Protein AF-A0A8I6XK01-F1 (afdb_monomer)

InterPro domains:
  IPR053284 RGS1-HXK1-interacting protein [PF27724] (50-184)
  IPR053284 RGS1-HXK1-interacting protein [PTHR34554] (50-184)

pLDDT: mean 82.01, std 20.85, range [31.44, 98.19]

Nearest PDB structures (foldseek):
  6kgq-assembly1_A  TM=8.979E-01  e=3.256E+00  Homo sapiens

Solvent-accessible surface area (backbone atoms only — not comparable to full-atom values): 10599 Å² total; per-residue (Å²): 139,78,82,90,79,90,86,84,85,89,81,89,85,86,83,82,88,88,83,84,91,81,68,79,60,64,61,65,70,52,48,72,59,50,54,54,50,50,48,52,51,50,50,55,50,49,60,62,42,50,57,58,51,50,51,44,36,71,73,46,69,73,63,64,71,48,74,67,54,53,49,51,53,51,51,51,53,49,51,51,50,51,55,49,51,52,50,52,51,52,53,50,50,54,52,49,55,50,48,56,52,52,49,54,52,50,53,50,50,52,52,52,52,31,52,52,32,45,52,50,52,52,48,43,55,51,44,53,51,52,35,53,52,34,51,56,48,44,60,56,40,69,74,48,94,46,74,69,37,53,56,50,42,54,53,43,51,50,51,33,51,49,41,52,52,52,41,52,56,51,51,53,53,46,48,54,47,40,73,75,73,37,82,99

Secondary structure (DSSP, 8-state):
-----------------------THHHHTTHHHHHHHHHHHHHHHHHHHHHHHHHHHHHTGGG---HHHHHHHHHHHHHHHHHHHHHHHHHHHHHHHHHHHHHHHHHHHHHHHHHHHHHHHHHHHHHHHHHHHHHHHHHHHHH---HHHHHHHHHHHHHHHHHHHHHHHHHHHHHHHHHTT---

Foldseek 3Di:
DDDDDDDDDDDDDDDDDDDDDDDPVVVVVVPPVVVVVVVVVVVVVVVVVVVVVVVCCVPPVVPPDDPVNVVVVVVVVVVVVVVVVVVVVVVVVVVVVVVVVVVVVVVVVLVVLQVVLVVLVVVLVVLVVVLVVLVVLLVVLVVDPDPVSVVVNVVSVVVSVVSVVVSVVSVVSSVVSVVVVRDD

Sequence (184 aa):
MASSDTGRTPAQGAEAASASSWPLRKLQSFTPGLWSQYKAYEDVFVERAKGPRRFLYRNTLGRFKTEKDLLNDVEQSMIEYKTSIESLRKDSKYTLDKVVIGESDLQRGRTDLRSTGKQIQSVISSIYKAESTAAGLMDRLRIIPTRQSLELRAEVASMASDLKNQRHVLEERVNRISEYGVRV

Mean predicted aligned error: 16.24 Å

Structure (mmCIF, N/CA/C/O backbone):
data_AF-A0A8I6XK01-F1
#
_entry.id   AF-A0A8I6XK01-F1
#
loop_
_atom_site.group_PDB
_atom_site.id
_atom_site.type_symbol
_atom_site.label_atom_id
_atom_site.label_alt_id
_atom_site.label_comp_id
_atom_site.label_asym_id
_atom_site.label_entity_id
_atom_site.label_seq_id
_atom_site.pdbx_PDB_ins_code
_atom_site.Cartn_x
_atom_site.Cartn_y
_atom_site.Cartn_z
_atom_site.occupancy
_atom_site.B_iso_or_equiv
_atom_site.auth_seq_id
_atom_site.auth_comp_id
_atom_site.auth_asym_id
_atom_site.auth_atom_id
_atom_site.pdbx_PDB_model_num
ATOM 1 N N . MET A 1 1 ? 97.646 8.288 -96.607 1.00 37.94 1 MET A N 1
ATOM 2 C CA . MET A 1 1 ? 97.758 7.700 -97.962 1.00 37.94 1 MET A CA 1
ATOM 3 C C . MET A 1 1 ? 96.366 7.245 -98.360 1.00 37.94 1 MET A C 1
ATOM 5 O O . MET A 1 1 ? 95.740 6.623 -97.521 1.00 37.94 1 MET A O 1
ATOM 9 N N . ALA A 1 2 ? 95.782 7.493 -99.522 1.00 38.97 2 ALA A N 1
ATOM 10 C CA . ALA A 1 2 ? 96.030 8.344 -100.685 1.00 38.97 2 ALA A CA 1
ATOM 11 C C . ALA A 1 2 ? 94.641 8.431 -101.377 1.00 38.97 2 ALA A C 1
ATOM 13 O O . ALA A 1 2 ? 93.908 7.448 -101.344 1.00 38.97 2 ALA A O 1
ATOM 14 N N . SER A 1 3 ? 94.179 9.634 -101.735 1.00 34.69 3 SER A N 1
ATOM 15 C CA . SER A 1 3 ? 93.905 10.079 -103.122 1.00 34.69 3 SER A CA 1
ATOM 16 C C . SER A 1 3 ? 92.773 9.319 -103.849 1.00 34.69 3 SER A C 1
ATOM 18 O O . SER A 1 3 ? 92.853 8.110 -104.005 1.00 34.69 3 SER A O 1
ATOM 20 N N . SER A 1 4 ? 91.639 9.977 -104.151 1.00 39.47 4 SER A N 1
ATOM 21 C CA . SER A 1 4 ? 91.343 10.719 -105.411 1.00 39.47 4 SER A CA 1
ATOM 22 C C . SER A 1 4 ? 91.025 9.772 -106.585 1.00 39.47 4 SER A C 1
ATOM 24 O O . SER A 1 4 ? 91.696 8.765 -106.727 1.00 39.47 4 SER A O 1
ATOM 26 N N . ASP A 1 5 ? 90.134 10.000 -107.547 1.00 33.41 5 ASP A N 1
ATOM 27 C CA . ASP A 1 5 ? 89.057 10.949 -107.845 1.00 33.41 5 ASP A CA 1
ATOM 28 C C . ASP A 1 5 ? 88.482 10.498 -109.224 1.00 33.41 5 ASP A C 1
ATOM 30 O O . ASP A 1 5 ? 89.164 9.810 -109.985 1.00 33.41 5 ASP A O 1
ATOM 34 N N . THR A 1 6 ? 87.288 10.975 -109.581 1.00 38.66 6 THR A N 1
ATOM 35 C CA . THR A 1 6 ? 86.733 11.151 -110.948 1.00 38.66 6 THR A CA 1
ATOM 36 C C . THR A 1 6 ? 86.282 9.977 -111.846 1.00 38.66 6 THR A C 1
ATOM 38 O O . THR A 1 6 ? 86.987 9.008 -112.106 1.00 38.66 6 THR A O 1
ATOM 41 N N . GLY A 1 7 ? 85.108 10.185 -112.465 1.00 33.41 7 GLY A N 1
ATOM 42 C CA . GLY A 1 7 ? 84.611 9.459 -113.644 1.00 33.41 7 GLY A CA 1
ATOM 43 C C . GLY A 1 7 ? 83.087 9.593 -113.835 1.00 33.41 7 GLY A C 1
ATOM 44 O O . GLY A 1 7 ? 82.356 8.678 -113.495 1.00 33.41 7 GLY A O 1
ATOM 45 N N . ARG A 1 8 ? 82.558 10.778 -114.181 1.00 33.84 8 ARG A N 1
ATOM 46 C CA . ARG A 1 8 ? 82.156 11.191 -115.552 1.00 33.84 8 ARG A CA 1
ATOM 47 C C . ARG A 1 8 ? 80.677 10.895 -115.902 1.00 33.84 8 ARG A C 1
ATOM 49 O O . ARG A 1 8 ? 80.306 9.773 -116.213 1.00 33.84 8 ARG A O 1
ATOM 56 N N . THR A 1 9 ? 79.869 11.958 -115.900 1.00 40.09 9 THR A N 1
ATOM 57 C CA . THR A 1 9 ? 78.583 12.137 -116.618 1.00 40.09 9 THR A CA 1
ATOM 58 C C . THR A 1 9 ? 78.827 12.339 -118.130 1.00 40.09 9 THR A C 1
ATOM 60 O O . THR A 1 9 ? 79.966 12.634 -118.510 1.00 40.09 9 THR A O 1
ATOM 63 N N . PRO A 1 10 ? 77.831 12.134 -119.024 1.00 46.34 10 PRO A N 1
ATOM 64 C CA . PRO A 1 10 ? 76.835 13.169 -119.404 1.00 46.34 10 PRO A CA 1
ATOM 65 C C . PRO A 1 10 ? 75.450 12.519 -119.720 1.00 46.34 10 PRO A C 1
ATOM 67 O O . PRO A 1 10 ? 75.305 11.318 -119.552 1.00 46.34 10 PRO A O 1
ATOM 70 N N . ALA A 1 11 ? 74.348 13.136 -120.148 1.00 34.50 11 ALA A N 1
ATOM 71 C CA . ALA A 1 11 ? 73.936 14.482 -120.541 1.00 34.50 11 ALA A CA 1
ATOM 72 C C . ALA A 1 11 ? 72.388 14.506 -120.382 1.00 34.50 11 ALA A C 1
ATOM 74 O O . ALA A 1 11 ? 71.730 13.504 -120.640 1.00 34.50 11 ALA A O 1
ATOM 75 N N . GLN A 1 12 ? 71.806 15.543 -119.778 1.00 35.34 12 GLN A N 1
ATOM 76 C CA . GLN A 1 12 ? 71.049 16.610 -120.460 1.00 35.34 12 GLN A CA 1
ATOM 77 C C . GLN A 1 12 ? 69.765 16.185 -121.199 1.00 35.34 12 GLN A C 1
ATOM 79 O O . GLN A 1 12 ? 69.790 15.781 -122.355 1.00 35.34 12 GLN A O 1
ATOM 84 N N . GLY A 1 13 ? 68.631 16.462 -120.553 1.00 34.44 13 GLY A N 1
ATOM 85 C CA . GLY A 1 13 ? 67.443 17.022 -121.195 1.00 34.44 13 GLY A CA 1
ATOM 86 C C . GLY A 1 13 ? 67.136 18.345 -120.494 1.00 34.44 13 GLY A C 1
ATOM 87 O O . GLY A 1 13 ? 66.830 18.355 -119.303 1.00 34.44 13 GLY A O 1
ATOM 88 N N . ALA A 1 14 ? 67.350 19.452 -121.197 1.00 32.97 14 ALA A N 1
ATOM 89 C CA . ALA A 1 14 ? 67.023 20.803 -120.759 1.00 32.97 14 ALA A CA 1
ATOM 90 C C . ALA A 1 14 ? 65.504 21.039 -120.827 1.00 32.97 14 ALA A C 1
ATOM 92 O O . ALA A 1 14 ? 64.834 20.381 -121.615 1.00 32.97 14 ALA A O 1
ATOM 93 N N . GLU A 1 15 ? 64.976 21.993 -120.051 1.00 33.16 15 GLU A N 1
ATOM 94 C CA . GLU A 1 15 ? 64.464 23.270 -120.589 1.00 33.16 15 GLU A CA 1
ATOM 95 C C . GLU A 1 15 ? 63.617 24.054 -119.556 1.00 33.16 15 GLU A C 1
ATOM 97 O O . GLU A 1 15 ? 62.788 23.491 -118.849 1.00 33.16 15 GLU A O 1
ATOM 102 N N . ALA A 1 16 ? 63.874 25.371 -119.516 1.00 31.44 16 ALA A N 1
ATOM 103 C CA . ALA A 1 16 ? 63.099 26.487 -118.945 1.00 31.44 16 ALA A CA 1
ATOM 104 C C . ALA A 1 16 ? 62.766 26.458 -117.433 1.00 31.44 16 ALA A C 1
ATOM 106 O O . ALA A 1 16 ? 61.862 25.781 -116.966 1.00 31.44 16 ALA A O 1
ATOM 107 N N . ALA A 1 17 ? 63.507 27.151 -116.565 1.00 32.09 17 ALA A N 1
ATOM 108 C CA . ALA A 1 17 ? 63.504 28.608 -116.365 1.00 32.09 17 ALA A CA 1
ATOM 109 C C . ALA A 1 17 ? 62.126 29.222 -116.027 1.00 32.09 17 ALA A C 1
ATOM 111 O O . ALA A 1 17 ? 61.262 29.350 -116.887 1.00 32.09 17 ALA A O 1
ATOM 112 N N . SER A 1 18 ? 62.047 29.764 -114.803 1.00 32.16 18 SER A N 1
ATOM 113 C CA . SER A 1 18 ? 61.547 31.114 -114.474 1.00 32.16 18 SER A CA 1
ATOM 114 C C . SER A 1 18 ? 60.421 31.198 -113.428 1.00 32.16 18 SER A C 1
ATOM 116 O O . SER A 1 18 ? 59.444 30.462 -113.455 1.00 32.16 18 SER A O 1
ATOM 118 N N . ALA A 1 19 ? 60.574 32.214 -112.571 1.00 33.88 19 ALA A N 1
ATOM 119 C CA . ALA A 1 19 ? 59.535 32.943 -111.839 1.00 33.88 19 ALA A CA 1
ATOM 120 C C . ALA A 1 19 ? 58.991 32.378 -110.503 1.00 33.88 19 ALA A C 1
ATOM 122 O O . ALA A 1 19 ? 57.939 31.759 -110.405 1.00 33.88 19 ALA A O 1
ATOM 123 N N . SER A 1 20 ? 59.724 32.706 -109.437 1.00 41.72 20 SER A N 1
ATOM 124 C CA . SER A 1 20 ? 59.244 33.484 -108.279 1.00 41.72 20 SER A CA 1
ATOM 125 C C . SER A 1 20 ? 57.789 33.335 -107.758 1.00 41.72 20 SER A C 1
ATOM 127 O O . SER A 1 20 ? 56.810 33.749 -108.367 1.00 41.72 20 SER A O 1
ATOM 129 N N . SER A 1 21 ? 57.732 33.043 -106.448 1.00 50.84 21 SER A N 1
ATOM 130 C CA . SER A 1 21 ? 57.023 33.862 -105.441 1.00 50.84 21 SER A CA 1
ATOM 131 C C . SER A 1 21 ? 55.487 33.794 -105.338 1.00 50.84 21 SER A C 1
ATOM 133 O O . SER A 1 21 ? 54.851 34.832 -105.461 1.00 50.84 21 SER A O 1
ATOM 135 N N . TRP A 1 22 ? 54.881 32.669 -104.925 1.00 44.41 22 TRP A N 1
ATOM 136 C CA . TRP A 1 22 ? 53.480 32.633 -104.426 1.00 44.41 22 TRP A CA 1
ATOM 137 C C . TRP A 1 22 ? 53.278 31.502 -103.377 1.00 44.41 22 TRP A C 1
ATOM 139 O O . TRP A 1 22 ? 54.020 30.528 -103.394 1.00 44.41 22 TRP A O 1
ATOM 149 N N . PRO A 1 23 ? 52.387 31.629 -102.366 1.00 52.25 23 PRO A N 1
ATOM 150 C CA . PRO A 1 23 ? 52.750 32.256 -101.098 1.00 52.25 23 PRO A CA 1
ATOM 151 C C . PRO A 1 23 ? 52.451 31.363 -99.875 1.00 52.25 23 PRO A C 1
ATOM 153 O O . PRO A 1 23 ? 51.325 31.324 -99.377 1.00 52.25 23 PRO A O 1
ATOM 156 N N . LEU A 1 24 ? 53.485 30.772 -99.270 1.00 50.72 24 LEU A N 1
ATOM 157 C CA . LEU A 1 24 ? 53.388 30.168 -97.927 1.00 50.72 24 LEU A CA 1
ATOM 158 C C . LEU A 1 24 ? 53.086 31.201 -96.813 1.00 50.72 24 LEU A C 1
ATOM 160 O O . LEU A 1 24 ? 52.737 30.825 -95.697 1.00 50.72 24 LEU A O 1
ATOM 164 N N . ARG A 1 25 ? 53.106 32.510 -97.122 1.00 54.56 25 ARG A N 1
ATOM 165 C CA . ARG A 1 25 ? 52.646 33.575 -96.209 1.00 54.56 25 ARG A CA 1
ATOM 166 C C . ARG A 1 25 ? 51.132 33.572 -95.955 1.00 54.56 25 ARG A C 1
ATOM 168 O O . ARG A 1 25 ? 50.718 34.060 -94.910 1.00 54.56 25 ARG A O 1
ATOM 175 N N . LYS A 1 26 ? 50.299 33.020 -96.854 1.00 53.56 26 LYS A N 1
ATOM 176 C CA . LYS A 1 26 ? 48.829 33.017 -96.669 1.00 53.56 26 LYS A CA 1
ATOM 177 C C . LYS A 1 26 ? 48.355 32.073 -95.556 1.00 53.56 26 LYS A C 1
ATOM 179 O O . LYS A 1 26 ? 47.316 32.323 -94.956 1.00 53.56 26 LYS A O 1
ATOM 184 N N . LEU A 1 27 ? 49.131 31.036 -95.238 1.00 51.25 27 LEU A N 1
ATOM 185 C CA . LEU A 1 27 ? 48.882 30.174 -94.076 1.00 51.25 27 LEU A CA 1
ATOM 186 C C . LEU A 1 27 ? 49.362 30.825 -92.772 1.00 51.25 27 LEU A C 1
ATOM 188 O O . LEU A 1 27 ? 48.731 30.656 -91.737 1.00 51.25 27 LEU A O 1
ATOM 192 N N . GLN A 1 28 ? 50.419 31.639 -92.828 1.00 55.16 28 GLN A N 1
ATOM 193 C CA . GLN A 1 28 ? 50.953 32.354 -91.666 1.00 55.16 28 GLN A CA 1
ATOM 194 C C . GLN A 1 28 ? 50.058 33.528 -91.221 1.00 55.16 28 GLN A C 1
ATOM 196 O O . GLN A 1 28 ? 50.027 33.863 -90.043 1.00 55.16 28 GLN A O 1
ATOM 201 N N . SER A 1 29 ? 49.281 34.121 -92.136 1.00 55.62 29 SER A N 1
ATOM 202 C CA . SER A 1 29 ? 48.241 35.114 -91.811 1.00 55.62 29 SER A CA 1
ATOM 203 C C . SER A 1 29 ? 46.946 34.501 -91.272 1.00 55.62 29 SER A C 1
ATOM 205 O O . SER A 1 29 ? 46.100 35.225 -90.755 1.00 55.62 29 SER A O 1
ATOM 207 N N . PHE A 1 30 ? 46.770 33.183 -91.402 1.00 54.34 30 PHE A N 1
ATOM 208 C CA . PHE A 1 30 ? 45.560 32.489 -90.960 1.00 54.34 30 PHE A CA 1
ATOM 209 C C . PHE A 1 30 ? 45.650 32.012 -89.504 1.00 54.34 30 PHE A C 1
ATOM 211 O O . PHE A 1 30 ? 44.637 31.682 -88.905 1.00 54.34 30 PHE A O 1
ATOM 218 N N . THR A 1 31 ? 46.840 31.988 -88.903 1.00 57.56 31 THR A N 1
ATOM 219 C CA . THR A 1 31 ? 47.067 31.395 -87.578 1.00 57.56 31 THR A CA 1
ATOM 220 C C . THR A 1 31 ? 46.851 32.320 -86.367 1.00 57.56 31 THR A C 1
ATOM 222 O O . THR A 1 31 ? 46.393 31.789 -85.353 1.00 57.56 31 THR A O 1
ATOM 225 N N . PRO A 1 32 ? 47.068 33.660 -86.395 1.00 58.25 32 PRO A N 1
ATOM 226 C CA . PRO A 1 32 ? 46.922 34.480 -85.181 1.00 58.25 32 PRO A CA 1
ATOM 227 C C . PRO A 1 32 ? 45.466 34.608 -84.706 1.00 58.25 32 PRO A C 1
ATOM 229 O O . PRO A 1 32 ? 45.193 34.603 -83.508 1.00 58.25 32 PRO A O 1
ATOM 232 N N . GLY A 1 33 ? 44.517 34.694 -85.645 1.00 59.66 33 GLY A N 1
ATOM 233 C CA . GLY A 1 33 ? 43.087 34.823 -85.347 1.00 59.66 33 GLY A CA 1
ATOM 234 C C . GLY A 1 33 ? 42.397 33.492 -85.048 1.00 59.66 33 GLY A C 1
ATOM 235 O O . GLY A 1 33 ? 41.521 33.445 -84.188 1.00 59.66 33 GLY A O 1
ATOM 236 N N . LEU A 1 34 ? 42.818 32.400 -85.699 1.00 62.47 34 LEU A N 1
ATOM 237 C CA . LEU A 1 34 ? 42.194 31.085 -85.521 1.00 62.47 34 LEU A CA 1
ATOM 238 C C . LEU A 1 34 ? 42.440 30.506 -84.134 1.00 62.47 34 LEU A C 1
ATOM 240 O O . LEU A 1 34 ? 41.529 29.929 -83.559 1.00 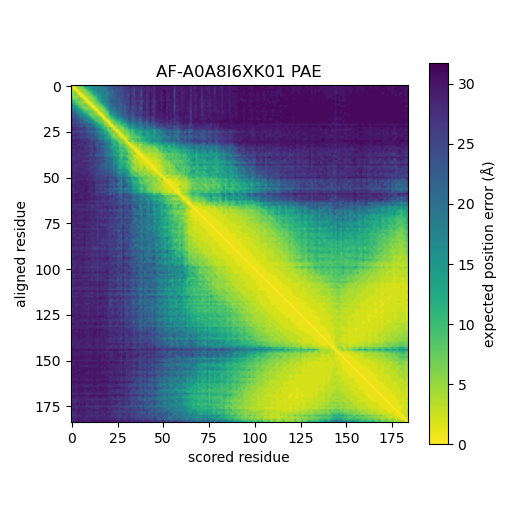62.47 34 LEU A O 1
ATOM 244 N N . TRP A 1 35 ? 43.647 30.668 -83.586 1.00 54.28 35 TRP A N 1
ATOM 245 C CA . TRP A 1 35 ? 43.962 30.181 -82.242 1.00 54.28 35 TRP A CA 1
ATOM 246 C C . TRP A 1 35 ? 43.230 30.971 -81.159 1.00 54.28 35 TRP A C 1
ATOM 248 O O . TRP A 1 35 ? 42.753 30.375 -80.200 1.00 54.28 35 TRP A O 1
ATOM 258 N N . SER A 1 36 ? 43.089 32.288 -81.332 1.00 64.06 36 SER A N 1
ATOM 259 C CA . SER A 1 36 ? 42.313 33.141 -80.425 1.00 64.06 36 SER A CA 1
ATOM 260 C C . SER A 1 36 ? 40.819 32.809 -80.479 1.00 64.06 36 SER A C 1
ATOM 262 O O . SER A 1 36 ? 40.185 32.628 -79.443 1.00 64.06 36 SER A O 1
ATOM 264 N N . GLN A 1 37 ? 40.266 32.620 -81.682 1.00 65.31 37 GLN A N 1
ATOM 265 C CA . GLN A 1 37 ? 38.885 32.167 -81.845 1.00 65.31 37 GLN A CA 1
ATOM 266 C C . GLN A 1 37 ? 38.689 30.760 -81.279 1.00 65.31 37 GLN A C 1
ATOM 268 O O . GLN A 1 37 ? 37.743 30.543 -80.536 1.00 65.31 37 GLN A O 1
ATOM 273 N N . TYR A 1 38 ? 39.594 29.822 -81.553 1.00 67.50 38 TYR A N 1
ATOM 274 C CA . TYR A 1 38 ? 39.535 28.463 -81.018 1.00 67.50 38 TYR A CA 1
ATOM 275 C C . TYR A 1 38 ? 39.626 28.445 -79.487 1.00 67.50 38 TYR A C 1
ATOM 277 O O . TYR A 1 38 ? 38.846 27.752 -78.844 1.00 67.50 38 TYR A O 1
ATOM 285 N N . LYS A 1 39 ? 40.495 29.268 -78.885 1.00 68.50 39 LYS A N 1
ATOM 286 C CA . LYS A 1 39 ? 40.571 29.429 -77.427 1.00 68.50 39 LYS A CA 1
ATOM 287 C C . LYS A 1 39 ? 39.315 30.064 -76.839 1.00 68.50 39 LYS A C 1
ATOM 289 O O . LYS A 1 39 ? 38.819 29.567 -75.838 1.00 68.50 39 LYS A O 1
ATOM 294 N N . ALA A 1 40 ? 38.737 31.066 -77.497 1.00 72.94 40 ALA A N 1
ATOM 295 C CA . ALA A 1 40 ? 37.447 31.626 -77.098 1.00 72.94 40 ALA A CA 1
ATOM 296 C C . ALA A 1 40 ? 36.308 30.590 -77.201 1.00 72.94 40 ALA A C 1
ATOM 298 O O . ALA A 1 40 ? 35.448 30.529 -76.324 1.00 72.94 40 ALA A O 1
ATOM 299 N N . TYR A 1 41 ? 36.318 29.736 -78.230 1.00 70.88 41 TYR A N 1
ATOM 300 C CA . TYR A 1 41 ? 35.383 28.615 -78.356 1.00 70.88 41 TYR A CA 1
ATOM 301 C C . TYR A 1 41 ? 35.595 27.560 -77.258 1.00 70.88 41 TYR A C 1
ATOM 303 O O . TYR A 1 41 ? 34.612 27.103 -76.673 1.00 70.88 41 TYR A O 1
ATOM 311 N N . GLU A 1 42 ? 36.842 27.203 -76.935 1.00 70.94 42 GLU A N 1
ATOM 312 C CA . GLU A 1 42 ? 37.168 26.302 -75.822 1.00 70.94 42 GLU A CA 1
ATOM 313 C C . GLU A 1 42 ? 36.717 26.882 -74.476 1.00 70.94 42 GLU A C 1
ATOM 315 O O . GLU A 1 42 ? 36.073 26.178 -73.701 1.00 70.94 42 GLU A O 1
ATOM 320 N N . ASP A 1 43 ? 36.971 28.163 -74.207 1.00 74.19 43 ASP A N 1
ATOM 321 C CA . ASP A 1 43 ? 36.626 28.803 -72.936 1.00 74.19 43 ASP A CA 1
ATOM 322 C C . ASP A 1 43 ? 35.110 28.918 -72.739 1.00 74.19 43 ASP A C 1
ATOM 324 O O . ASP A 1 43 ? 34.611 28.596 -71.660 1.00 74.19 43 ASP A O 1
ATOM 328 N N . VAL A 1 44 ? 34.353 29.284 -73.782 1.00 73.06 44 VAL A N 1
ATOM 329 C CA . VAL A 1 44 ? 32.877 29.313 -73.745 1.00 73.06 44 VAL A CA 1
ATOM 330 C C . VAL A 1 44 ? 32.303 27.904 -73.573 1.00 73.06 44 VAL A C 1
ATOM 332 O O . VAL A 1 44 ? 31.334 27.706 -72.835 1.00 73.06 44 VAL A O 1
ATOM 335 N N . PHE A 1 45 ? 32.903 26.901 -74.217 1.00 69.19 45 PHE A N 1
ATOM 336 C CA . PHE A 1 45 ? 32.496 25.507 -74.065 1.00 69.19 45 PHE A CA 1
ATOM 337 C C . PHE A 1 45 ? 32.776 24.986 -72.649 1.00 69.19 45 PHE A C 1
ATOM 339 O O . PHE A 1 45 ? 31.908 24.364 -72.034 1.00 69.19 45 PHE A O 1
ATOM 346 N N . VAL A 1 46 ? 33.949 25.293 -72.090 1.00 72.38 46 VAL A N 1
ATOM 347 C CA . VAL A 1 46 ? 34.334 24.924 -70.722 1.00 72.38 46 VAL A CA 1
ATOM 348 C C . VAL A 1 46 ? 33.460 25.651 -69.698 1.00 72.38 46 VAL A C 1
ATOM 350 O O . VAL A 1 46 ? 32.942 25.000 -68.794 1.00 72.38 46 VAL A O 1
ATOM 353 N N . GLU A 1 47 ? 33.221 26.956 -69.849 1.00 73.12 47 GLU A N 1
ATOM 354 C CA . GLU A 1 47 ? 32.265 27.746 -69.054 1.00 73.12 47 GLU A CA 1
ATOM 355 C C . GLU A 1 47 ? 30.871 27.112 -69.044 1.00 73.12 47 GLU A C 1
ATOM 357 O O . GLU A 1 47 ? 30.304 26.862 -67.976 1.00 73.12 47 GLU A O 1
ATOM 362 N N . ARG A 1 48 ? 30.343 26.761 -70.222 1.00 72.75 48 ARG A N 1
ATOM 363 C CA . ARG A 1 48 ? 29.023 26.137 -70.360 1.00 72.75 48 ARG A CA 1
ATOM 364 C C . ARG A 1 48 ? 28.982 24.718 -69.793 1.00 72.75 48 ARG A C 1
ATOM 366 O O . ARG A 1 48 ? 27.942 24.297 -69.293 1.00 72.75 48 ARG A O 1
ATOM 373 N N . ALA A 1 49 ? 30.106 24.003 -69.804 1.00 74.12 49 ALA A N 1
ATOM 374 C CA . ALA A 1 49 ? 30.249 22.674 -69.217 1.00 74.12 49 ALA A CA 1
ATOM 375 C C . ALA A 1 49 ? 30.456 22.691 -67.689 1.00 74.12 49 ALA A C 1
ATOM 377 O O . ALA A 1 49 ? 30.187 21.679 -67.038 1.00 74.12 49 ALA A O 1
ATOM 378 N N . LYS A 1 50 ? 30.868 23.816 -67.075 1.00 78.19 50 LYS A N 1
ATOM 379 C CA . LYS A 1 50 ? 31.041 23.929 -65.608 1.00 78.19 50 LYS A CA 1
ATOM 380 C C . LYS A 1 50 ? 29.739 23.648 -64.849 1.00 78.19 50 LYS A C 1
ATOM 382 O O . LYS A 1 50 ? 29.776 22.964 -63.827 1.00 78.19 50 LYS A O 1
ATOM 387 N N . GLY A 1 51 ? 28.602 24.147 -65.337 1.00 81.44 51 GLY A N 1
ATOM 388 C CA . GLY A 1 51 ? 27.281 23.942 -64.725 1.00 81.44 51 GLY A CA 1
ATOM 389 C C . GLY A 1 51 ? 26.843 22.470 -64.735 1.00 81.44 51 GLY A C 1
ATOM 390 O O . GLY A 1 51 ? 26.704 21.879 -63.660 1.00 81.44 51 GLY A O 1
ATOM 391 N N . PRO A 1 52 ? 26.712 21.837 -65.916 1.00 84.31 52 PRO A N 1
ATOM 392 C CA . PRO A 1 52 ? 26.393 20.417 -66.052 1.00 84.31 52 PRO A CA 1
ATOM 393 C C . PRO A 1 52 ? 27.395 19.500 -65.343 1.00 84.31 52 PRO A C 1
ATOM 395 O O . PRO A 1 52 ? 26.986 18.551 -64.684 1.00 84.31 52 PRO A O 1
ATOM 398 N N . ARG A 1 53 ? 28.702 19.798 -65.382 1.00 80.06 53 ARG A N 1
ATOM 399 C CA . ARG A 1 53 ? 29.723 19.015 -64.664 1.00 80.06 53 ARG A CA 1
ATOM 400 C C . ARG A 1 53 ? 29.542 19.080 -63.148 1.00 80.06 53 ARG A C 1
ATOM 402 O O . ARG A 1 53 ? 29.635 18.051 -62.486 1.00 80.06 53 ARG A O 1
ATOM 409 N N . ARG A 1 54 ? 29.266 20.262 -62.583 1.00 80.81 54 ARG A N 1
ATOM 410 C CA . ARG A 1 54 ? 28.962 20.409 -61.146 1.00 80.81 54 ARG A CA 1
ATOM 411 C C . ARG A 1 54 ? 27.647 19.730 -60.775 1.00 80.81 54 ARG A C 1
ATOM 413 O O . ARG A 1 54 ? 27.576 19.126 -59.710 1.00 80.81 54 ARG A O 1
ATOM 420 N N . PHE A 1 55 ? 26.638 19.810 -61.642 1.00 81.62 55 PHE A N 1
ATOM 421 C CA . PHE A 1 55 ? 25.363 19.115 -61.473 1.00 81.62 55 PHE A CA 1
ATOM 422 C C . PHE A 1 55 ? 25.559 17.594 -61.442 1.00 81.62 55 PHE A C 1
ATOM 424 O O . PHE A 1 55 ? 25.122 16.951 -60.493 1.00 81.62 55 PHE A O 1
ATOM 431 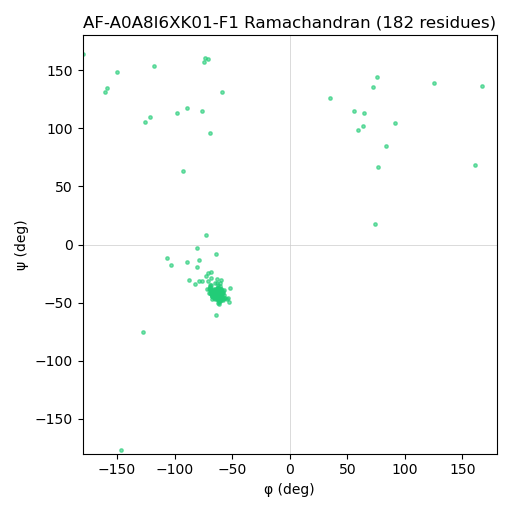N N . LEU A 1 56 ? 26.294 17.032 -62.407 1.00 80.19 56 LEU A N 1
ATOM 432 C CA . LEU A 1 56 ? 26.632 15.609 -62.443 1.00 80.19 56 LEU A CA 1
ATOM 433 C C . LEU A 1 56 ? 27.473 15.209 -61.230 1.00 80.19 56 LEU A C 1
ATOM 435 O O . LEU A 1 56 ? 27.127 14.260 -60.548 1.00 80.19 56 LEU A O 1
ATOM 439 N N . TYR A 1 57 ? 28.513 15.957 -60.862 1.00 78.62 57 TYR A N 1
ATOM 440 C CA . TYR A 1 57 ? 29.307 15.612 -59.680 1.00 78.62 57 TYR A CA 1
ATOM 441 C C . TYR A 1 57 ? 28.486 15.654 -58.377 1.00 78.62 57 TYR A C 1
ATOM 443 O O . TYR A 1 57 ? 28.643 14.783 -57.530 1.00 78.62 57 TYR A O 1
ATOM 451 N N . ARG A 1 58 ? 27.560 16.610 -58.219 1.00 76.81 58 ARG A N 1
ATOM 452 C CA . ARG A 1 58 ? 26.660 16.679 -57.050 1.00 76.81 58 ARG A CA 1
ATOM 453 C C . ARG A 1 58 ? 25.585 15.586 -57.030 1.00 76.81 58 ARG A C 1
ATOM 455 O O . ARG A 1 58 ? 25.167 15.187 -55.941 1.00 76.81 58 ARG A O 1
ATOM 462 N N . ASN A 1 59 ? 25.129 15.131 -58.199 1.00 76.00 59 ASN A N 1
ATOM 463 C CA . ASN A 1 59 ? 24.007 14.194 -58.320 1.00 76.00 59 ASN A CA 1
ATOM 464 C C . ASN A 1 59 ? 24.410 12.748 -58.627 1.00 76.00 59 ASN A C 1
ATOM 466 O O . ASN A 1 59 ? 23.599 11.856 -58.402 1.00 76.00 59 ASN A O 1
ATOM 470 N N . THR A 1 60 ? 25.627 12.499 -59.107 1.00 70.12 60 THR A N 1
ATOM 471 C CA . THR A 1 60 ? 26.120 11.162 -59.459 1.00 70.12 60 THR A CA 1
ATOM 472 C C . THR A 1 60 ? 27.450 10.879 -58.764 1.00 70.12 60 THR A C 1
ATOM 474 O O . THR A 1 60 ? 27.475 10.173 -57.760 1.00 70.12 60 THR A O 1
ATOM 477 N N . LEU A 1 61 ? 28.551 11.477 -59.230 1.00 64.69 61 LEU A N 1
ATOM 478 C CA . LEU A 1 61 ? 29.904 11.035 -58.866 1.00 64.69 61 LEU A CA 1
ATOM 479 C C . LEU A 1 61 ? 30.293 11.278 -57.402 1.00 64.69 61 LEU A C 1
ATOM 481 O O . LEU A 1 61 ? 30.970 10.446 -56.814 1.00 64.69 61 LEU A O 1
ATOM 485 N N . GLY A 1 62 ? 29.830 12.367 -56.789 1.00 65.94 62 GLY A N 1
ATOM 486 C CA . GLY A 1 62 ? 30.074 12.672 -55.377 1.00 65.94 62 GLY A CA 1
ATOM 487 C C . GLY A 1 62 ? 29.157 11.931 -54.398 1.00 65.94 62 GLY A C 1
ATOM 488 O O . GLY A 1 62 ? 29.304 12.112 -53.194 1.00 65.94 62 GLY A O 1
ATOM 489 N N . ARG A 1 63 ? 28.196 11.135 -54.894 1.00 67.44 63 ARG A N 1
ATOM 490 C CA . ARG A 1 63 ? 27.267 10.332 -54.076 1.00 67.44 63 ARG A CA 1
ATOM 491 C C . ARG A 1 63 ? 27.570 8.838 -54.104 1.00 67.44 63 ARG A C 1
ATOM 493 O O . ARG A 1 63 ? 26.985 8.103 -53.310 1.00 67.44 63 ARG A O 1
ATOM 500 N N . PHE A 1 64 ? 28.439 8.376 -55.004 1.00 70.69 64 PHE A N 1
ATOM 501 C CA . PHE A 1 64 ? 28.858 6.979 -55.015 1.00 70.69 64 PHE A CA 1
ATOM 502 C C . PHE A 1 64 ? 29.730 6.720 -53.786 1.00 70.69 64 PHE A C 1
ATOM 504 O O . PHE A 1 64 ? 30.925 7.004 -53.790 1.00 70.69 64 PHE A O 1
ATOM 511 N N . LYS A 1 65 ? 29.107 6.203 -52.721 1.00 77.62 65 LYS A N 1
ATOM 512 C CA . LYS A 1 65 ? 29.827 5.580 -51.610 1.00 77.62 65 LYS A CA 1
ATOM 513 C C . LYS A 1 65 ? 30.645 4.430 -52.185 1.00 77.62 65 LYS A C 1
ATOM 515 O O . LYS A 1 65 ? 30.117 3.621 -52.952 1.00 77.62 65 LYS A O 1
ATOM 520 N N . THR A 1 66 ? 31.924 4.360 -51.839 1.00 85.69 66 THR A N 1
ATOM 521 C CA . THR A 1 66 ? 32.710 3.178 -52.181 1.00 85.69 66 THR A CA 1
ATOM 522 C C . THR A 1 66 ? 32.248 1.999 -51.328 1.00 85.69 66 THR A C 1
ATOM 524 O O . THR A 1 66 ? 31.651 2.180 -50.266 1.00 85.69 66 THR A O 1
ATOM 527 N N . GLU A 1 67 ? 32.534 0.776 -51.769 1.00 84.62 67 GLU A N 1
ATOM 528 C CA . GLU A 1 67 ? 32.265 -0.430 -50.974 1.00 84.62 67 GLU A CA 1
ATOM 529 C C . GLU A 1 67 ? 32.868 -0.325 -49.563 1.00 84.62 67 GLU A C 1
ATOM 531 O O . GLU A 1 67 ? 32.231 -0.693 -48.582 1.00 84.62 67 GLU A O 1
ATOM 536 N N . LYS A 1 68 ? 34.053 0.285 -49.445 1.00 88.25 68 LYS A N 1
ATOM 537 C CA . LYS A 1 68 ? 34.728 0.535 -48.165 1.00 88.25 68 LYS A CA 1
ATOM 538 C C . LYS A 1 68 ? 33.955 1.500 -47.267 1.00 88.25 68 LYS A C 1
ATOM 540 O O . LYS A 1 68 ? 33.883 1.272 -46.064 1.00 88.25 68 LYS A O 1
ATOM 545 N N . ASP A 1 69 ? 33.366 2.549 -47.838 1.00 88.00 69 ASP A N 1
ATOM 546 C CA . ASP A 1 69 ? 32.557 3.504 -47.073 1.00 88.00 69 ASP A CA 1
ATOM 547 C C . ASP A 1 69 ? 31.275 2.847 -46.555 1.00 88.00 69 ASP A C 1
ATOM 549 O O . ASP A 1 69 ? 30.880 3.086 -45.418 1.00 88.00 69 ASP A O 1
ATOM 553 N N . LEU A 1 70 ? 30.643 1.991 -47.368 1.00 89.94 70 LEU A N 1
ATOM 554 C CA . LEU A 1 70 ? 29.477 1.205 -46.953 1.00 89.94 70 LEU A CA 1
ATOM 555 C C . LEU A 1 70 ? 29.829 0.212 -45.843 1.00 89.94 70 LEU A C 1
ATOM 557 O O . LEU A 1 70 ? 29.079 0.094 -44.880 1.00 89.94 70 LEU A O 1
ATOM 561 N N . LEU A 1 71 ? 30.969 -0.475 -45.952 1.00 93.50 71 LEU A N 1
ATOM 562 C CA . LEU A 1 71 ? 31.437 -1.394 -44.913 1.00 93.50 71 LEU A CA 1
ATOM 563 C C . LEU A 1 71 ? 31.706 -0.665 -43.594 1.00 93.50 71 LEU A C 1
ATOM 565 O O . LEU A 1 71 ? 31.253 -1.130 -42.557 1.00 93.50 71 LEU A O 1
ATOM 569 N N . ASN A 1 72 ? 32.355 0.500 -43.628 1.00 94.75 72 ASN A N 1
ATOM 570 C CA . ASN A 1 72 ? 32.612 1.301 -42.428 1.00 94.75 72 ASN A CA 1
ATOM 571 C C . ASN A 1 72 ? 31.308 1.794 -41.762 1.00 94.75 72 ASN A C 1
ATOM 573 O O . ASN A 1 72 ? 31.181 1.759 -40.543 1.00 94.75 72 ASN A O 1
ATOM 577 N N . ASP A 1 73 ? 30.308 2.200 -42.551 1.00 94.12 73 ASP A N 1
ATOM 578 C CA . ASP A 1 73 ? 28.965 2.586 -42.072 1.00 94.12 73 ASP A CA 1
ATOM 579 C C . ASP A 1 73 ? 28.261 1.402 -41.366 1.00 94.12 73 ASP A C 1
ATOM 581 O O . ASP A 1 73 ? 27.712 1.515 -40.263 1.00 94.12 73 ASP A O 1
ATOM 585 N N . VAL A 1 74 ? 28.354 0.207 -41.961 1.00 96.06 74 VAL A N 1
ATOM 586 C CA . VAL A 1 74 ? 27.845 -1.040 -41.365 1.00 96.06 74 VAL A CA 1
ATOM 587 C C . VAL A 1 74 ? 28.621 -1.418 -40.096 1.00 96.06 74 VAL A C 1
ATOM 589 O O . VAL A 1 74 ? 28.017 -1.835 -39.110 1.00 96.06 74 VAL A O 1
ATOM 592 N N . GLU A 1 75 ? 29.942 -1.254 -40.071 1.00 96.25 75 GLU A N 1
ATOM 593 C CA . GLU A 1 75 ? 30.764 -1.521 -38.885 1.00 96.25 75 GLU A CA 1
ATOM 594 C C . GLU A 1 75 ? 30.426 -0.571 -37.729 1.00 96.25 75 GLU A C 1
ATOM 596 O O . GLU A 1 75 ? 30.261 -1.025 -36.594 1.00 96.25 75 GLU A O 1
ATOM 601 N N . GLN A 1 76 ? 30.258 0.724 -38.006 1.00 97.25 76 GLN A N 1
ATOM 602 C CA . GLN A 1 76 ? 29.866 1.723 -37.008 1.00 97.25 76 GLN A CA 1
ATOM 603 C C . GLN A 1 76 ? 28.488 1.415 -36.425 1.00 97.25 76 GLN A C 1
ATOM 605 O O . GLN A 1 76 ? 28.356 1.288 -35.207 1.00 97.25 76 GLN A O 1
ATOM 610 N N . SER A 1 77 ? 27.487 1.186 -37.280 1.00 96.94 77 SER A N 1
ATOM 611 C CA . SER A 1 77 ? 26.149 0.797 -36.818 1.00 96.94 77 SER A CA 1
ATOM 612 C C . SER A 1 77 ? 26.165 -0.519 -36.028 1.00 96.94 77 SER A C 1
ATOM 614 O O . SER A 1 77 ? 25.473 -0.644 -35.018 1.00 96.94 77 SER A O 1
ATOM 616 N N . MET A 1 78 ? 27.008 -1.492 -36.397 1.00 97.56 78 MET A N 1
ATOM 617 C CA . MET A 1 78 ? 27.177 -2.725 -35.620 1.00 97.56 78 MET A CA 1
ATOM 618 C C . MET A 1 78 ? 27.749 -2.453 -34.220 1.00 97.56 78 MET A C 1
ATOM 620 O O . MET A 1 78 ? 27.311 -3.077 -33.250 1.00 97.56 78 MET A O 1
ATOM 624 N N . ILE A 1 79 ? 28.732 -1.557 -34.095 1.00 97.44 79 ILE A N 1
ATOM 625 C CA . ILE A 1 79 ? 29.312 -1.162 -32.803 1.00 97.44 79 ILE A CA 1
ATOM 626 C C . ILE A 1 79 ? 28.256 -0.454 -31.945 1.00 97.44 79 ILE A C 1
ATOM 628 O O . ILE A 1 79 ? 28.082 -0.802 -30.775 1.00 97.44 79 ILE A O 1
ATOM 632 N N . GLU A 1 80 ? 27.495 0.470 -32.527 1.00 96.75 80 GLU A N 1
ATOM 633 C CA . GLU A 1 80 ? 26.382 1.144 -31.852 1.00 96.75 80 GLU A CA 1
ATOM 634 C C . GLU A 1 80 ? 25.336 0.140 -31.356 1.00 96.75 80 GLU A C 1
ATOM 636 O O . GLU A 1 80 ? 24.971 0.152 -30.179 1.00 96.75 80 GLU A O 1
ATOM 641 N N . TYR A 1 81 ? 24.922 -0.813 -32.195 1.00 98.00 81 TYR A N 1
ATOM 642 C CA . TYR A 1 81 ? 23.976 -1.846 -31.777 1.00 98.00 81 TYR A CA 1
ATOM 643 C C . TYR A 1 81 ? 24.527 -2.737 -30.670 1.00 98.00 81 TYR A C 1
ATOM 645 O O . TYR A 1 81 ? 23.801 -3.050 -29.729 1.00 98.00 81 TYR A O 1
ATOM 653 N N . LYS A 1 82 ? 25.804 -3.128 -30.728 1.00 98.19 82 LYS A N 1
ATOM 654 C CA . LYS A 1 82 ? 26.432 -3.911 -29.653 1.00 98.19 82 LYS A CA 1
ATOM 655 C C . LYS A 1 82 ? 26.396 -3.162 -28.323 1.00 98.19 82 LYS A C 1
ATOM 657 O O . LYS A 1 82 ? 25.958 -3.732 -27.326 1.00 98.19 82 LYS A O 1
ATOM 662 N N . THR A 1 83 ? 26.788 -1.888 -28.313 1.00 97.81 83 THR A N 1
ATOM 663 C CA . THR A 1 83 ? 26.776 -1.075 -27.084 1.00 97.81 83 THR A CA 1
ATOM 664 C C . THR A 1 83 ? 25.356 -0.865 -26.553 1.00 97.81 83 THR A C 1
ATOM 666 O O . THR A 1 83 ? 25.131 -0.981 -25.348 1.00 97.81 83 THR A O 1
ATOM 669 N N . SER A 1 84 ? 24.379 -0.657 -27.443 1.00 98.06 84 SER A N 1
ATOM 670 C CA . SER A 1 84 ? 22.960 -0.547 -27.086 1.00 98.06 84 SER A CA 1
ATOM 671 C C . SER A 1 84 ? 22.400 -1.851 -26.507 1.00 98.06 84 SER A C 1
ATOM 673 O O . SER A 1 84 ? 21.702 -1.840 -25.496 1.00 98.06 84 SER A O 1
ATOM 675 N N . ILE A 1 85 ? 22.743 -3.004 -27.082 1.00 98.19 85 ILE A N 1
ATOM 676 C CA . ILE A 1 85 ? 22.333 -4.309 -26.546 1.00 98.19 85 ILE A CA 1
ATOM 677 C C . ILE A 1 85 ? 22.940 -4.538 -25.158 1.00 98.19 85 ILE A C 1
ATOM 679 O O . ILE A 1 85 ? 22.272 -5.074 -24.275 1.00 98.19 85 ILE A O 1
ATOM 683 N N . GLU A 1 86 ? 24.194 -4.146 -24.939 1.00 97.94 86 GLU A N 1
ATOM 684 C CA . GLU A 1 86 ? 24.842 -4.281 -23.635 1.00 97.94 86 GLU A CA 1
ATOM 685 C C . GLU A 1 86 ? 24.208 -3.396 -22.558 1.00 97.94 86 GLU A C 1
ATOM 687 O O . GLU A 1 86 ? 24.006 -3.876 -21.439 1.00 97.94 86 GLU A O 1
ATOM 692 N N . SER A 1 87 ? 23.865 -2.140 -22.868 1.00 97.44 87 SER A N 1
ATOM 693 C CA . SER A 1 87 ? 23.147 -1.279 -21.920 1.00 97.44 87 SER A CA 1
ATOM 694 C C . SER A 1 87 ? 21.749 -1.825 -21.627 1.00 97.44 87 SER A C 1
ATOM 696 O O . SER A 1 87 ? 21.406 -2.002 -20.461 1.00 97.44 87 SER A O 1
ATOM 698 N N . LEU A 1 88 ? 21.000 -2.238 -22.656 1.00 98.06 88 LEU A N 1
ATOM 699 C CA . LEU A 1 88 ? 19.678 -2.853 -22.493 1.00 98.06 88 LEU A CA 1
ATOM 700 C C . LEU A 1 88 ? 19.723 -4.134 -21.656 1.00 98.06 88 LEU A C 1
ATOM 702 O O . LEU A 1 88 ? 18.838 -4.370 -20.836 1.00 98.06 88 LEU A O 1
ATOM 706 N N . ARG A 1 89 ? 20.759 -4.965 -21.814 1.00 98.06 89 ARG A N 1
ATOM 707 C CA . ARG A 1 89 ? 20.951 -6.161 -20.979 1.00 98.06 89 ARG A CA 1
ATOM 708 C C . ARG A 1 89 ? 21.185 -5.806 -19.514 1.00 98.06 89 ARG A C 1
ATOM 710 O O . ARG A 1 89 ? 20.632 -6.474 -18.641 1.00 98.06 89 ARG A O 1
ATOM 717 N N . LYS A 1 90 ? 21.989 -4.775 -19.235 1.00 97.94 90 LYS A N 1
ATOM 718 C CA . LYS A 1 90 ? 22.238 -4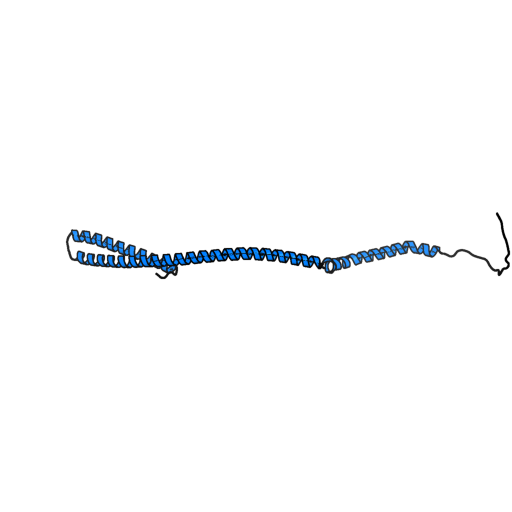.297 -17.865 1.00 97.94 90 LYS A CA 1
ATOM 719 C C . LYS A 1 90 ? 20.959 -3.744 -17.239 1.00 97.94 90 LYS A C 1
ATOM 721 O O . LYS A 1 90 ? 20.615 -4.149 -16.130 1.00 97.94 90 LYS A O 1
ATOM 726 N N . ASP A 1 91 ? 20.232 -2.906 -17.969 1.00 97.88 91 ASP A N 1
ATOM 727 C CA . ASP A 1 91 ? 18.988 -2.293 -17.497 1.00 97.88 91 ASP A CA 1
ATOM 728 C C . ASP A 1 91 ? 17.884 -3.337 -17.294 1.00 97.88 91 ASP A C 1
ATOM 730 O O . ASP A 1 91 ? 17.182 -3.319 -16.282 1.00 97.88 91 ASP A O 1
ATOM 734 N N . SER A 1 92 ? 17.766 -4.309 -18.204 1.00 97.94 92 SER A N 1
ATOM 735 C CA . SER A 1 92 ? 16.834 -5.433 -18.069 1.00 97.94 92 SER A CA 1
ATOM 736 C C . SER A 1 92 ? 17.142 -6.272 -16.830 1.00 97.94 92 SER A C 1
ATOM 738 O O . SER A 1 92 ? 16.241 -6.537 -16.038 1.00 97.94 92 SER A O 1
ATOM 740 N N . LYS A 1 93 ? 18.411 -6.634 -16.604 1.00 98.19 93 LYS A N 1
ATOM 741 C CA . LYS A 1 93 ? 18.805 -7.374 -15.399 1.00 98.19 93 LYS A CA 1
ATOM 742 C C . LYS A 1 93 ? 18.481 -6.583 -14.129 1.00 98.19 93 LYS A C 1
ATOM 744 O O . LYS A 1 93 ? 17.842 -7.105 -13.226 1.00 98.19 93 LYS A O 1
ATOM 749 N N . TYR A 1 94 ? 18.870 -5.312 -14.086 1.00 97.75 94 TYR A N 1
ATOM 750 C CA . TYR A 1 94 ? 18.640 -4.444 -12.934 1.00 97.75 94 TYR A CA 1
ATOM 751 C C . TYR A 1 94 ? 17.153 -4.258 -12.608 1.00 97.75 94 TYR A C 1
ATOM 753 O O . TYR A 1 94 ? 16.758 -4.293 -11.442 1.00 97.75 94 TYR A O 1
ATOM 761 N N . THR A 1 95 ? 16.318 -4.056 -13.628 1.00 97.75 95 THR A N 1
ATOM 762 C CA . THR A 1 95 ? 14.869 -3.902 -13.444 1.00 97.75 95 THR A CA 1
ATOM 763 C C . THR A 1 95 ? 14.214 -5.205 -12.997 1.00 97.75 95 THR A C 1
ATOM 765 O O . THR A 1 95 ? 13.385 -5.167 -12.091 1.00 97.75 95 THR A O 1
ATOM 768 N N . LEU A 1 96 ? 14.624 -6.353 -13.545 1.00 97.81 96 LEU A N 1
ATOM 769 C CA . LEU A 1 96 ? 14.149 -7.663 -13.096 1.00 97.81 96 LEU A CA 1
ATOM 770 C C . LEU A 1 96 ? 14.534 -7.945 -11.640 1.00 97.81 96 LEU A C 1
ATOM 772 O O . LEU A 1 96 ? 13.663 -8.310 -10.854 1.00 97.81 96 LEU A O 1
ATOM 776 N N . ASP A 1 97 ? 15.790 -7.706 -11.257 1.00 97.56 97 ASP A N 1
ATOM 777 C CA . ASP A 1 97 ? 16.260 -7.906 -9.880 1.00 97.56 97 ASP A CA 1
ATOM 778 C C . ASP A 1 97 ? 15.437 -7.058 -8.891 1.00 97.56 97 ASP A C 1
ATOM 780 O O . ASP A 1 97 ? 15.012 -7.538 -7.838 1.00 97.56 97 ASP A O 1
ATOM 784 N N . LYS A 1 98 ? 15.126 -5.807 -9.258 1.00 97.38 98 LYS A N 1
ATOM 785 C CA . LYS A 1 98 ? 14.257 -4.927 -8.463 1.00 97.38 98 LYS A CA 1
ATOM 786 C C . LYS A 1 98 ? 12.825 -5.426 -8.345 1.00 97.38 98 LYS A C 1
ATOM 788 O O . LYS A 1 98 ? 12.240 -5.298 -7.273 1.00 97.38 98 LYS A O 1
ATOM 793 N N . VAL A 1 99 ? 12.254 -5.949 -9.428 1.00 97.94 99 VAL A N 1
ATOM 794 C CA . VAL A 1 99 ? 10.895 -6.505 -9.415 1.00 97.94 99 VAL A CA 1
ATOM 795 C C . VAL A 1 99 ? 10.837 -7.729 -8.509 1.00 97.94 99 VAL A C 1
ATOM 797 O O . VAL A 1 99 ? 9.926 -7.811 -7.697 1.00 97.94 99 VAL A O 1
ATOM 800 N N . VAL A 1 100 ? 11.828 -8.624 -8.575 1.00 97.56 100 VAL A N 1
ATOM 801 C CA . VAL A 1 100 ? 11.895 -9.817 -7.713 1.00 97.56 100 VAL A CA 1
ATOM 802 C C . VAL A 1 100 ? 11.975 -9.429 -6.235 1.00 97.56 100 VAL A C 1
ATOM 804 O O . VAL A 1 100 ? 11.220 -9.957 -5.418 1.00 97.56 100 VAL A O 1
ATOM 807 N N . ILE A 1 101 ? 12.848 -8.476 -5.886 1.00 96.81 101 ILE A N 1
ATOM 808 C CA . ILE A 1 101 ? 12.953 -7.976 -4.507 1.00 96.81 101 ILE A CA 1
ATOM 809 C C . ILE A 1 101 ? 11.622 -7.346 -4.077 1.00 96.81 101 ILE A C 1
ATOM 811 O O . ILE A 1 101 ? 11.058 -7.741 -3.057 1.00 96.81 101 ILE A O 1
ATOM 815 N N . GLY A 1 102 ? 11.077 -6.435 -4.889 1.00 97.81 102 GLY A N 1
ATOM 816 C CA . GLY A 1 102 ? 9.817 -5.757 -4.595 1.00 97.81 102 GLY A CA 1
ATOM 817 C C . GLY A 1 102 ? 8.636 -6.717 -4.448 1.00 97.81 102 GLY A C 1
ATOM 818 O O . GLY A 1 102 ? 7.808 -6.539 -3.560 1.00 97.81 102 GLY A O 1
ATOM 819 N N . GLU A 1 103 ? 8.567 -7.771 -5.260 1.00 96.88 103 GLU A N 1
ATOM 820 C CA . GLU A 1 103 ? 7.543 -8.807 -5.143 1.00 96.88 103 GLU A CA 1
ATOM 821 C C . GLU A 1 103 ? 7.662 -9.557 -3.813 1.00 96.88 103 GLU A C 1
ATOM 823 O O . GLU A 1 103 ? 6.660 -9.722 -3.113 1.00 96.88 103 GLU A O 1
ATOM 828 N N . SER A 1 104 ? 8.876 -9.959 -3.429 1.00 96.88 104 SER A N 1
ATOM 829 C CA . SER A 1 104 ? 9.106 -10.659 -2.161 1.00 96.88 104 SER A CA 1
ATOM 830 C C . SER A 1 104 ? 8.729 -9.801 -0.944 1.00 96.88 104 SER A C 1
ATOM 832 O O . SER A 1 104 ? 8.061 -10.286 -0.024 1.00 96.88 104 SER A O 1
ATOM 834 N N . ASP A 1 105 ? 9.051 -8.505 -0.976 1.00 97.19 105 ASP A N 1
ATOM 835 C CA . ASP A 1 105 ? 8.708 -7.554 0.081 1.00 97.19 105 ASP A CA 1
ATOM 836 C C . ASP A 1 105 ? 7.195 -7.313 0.161 1.00 97.19 105 ASP A C 1
ATOM 838 O O . ASP A 1 105 ? 6.623 -7.285 1.254 1.00 97.19 105 ASP A O 1
ATOM 842 N N . LEU A 1 106 ? 6.511 -7.205 -0.984 1.00 95.81 106 LEU A N 1
ATOM 843 C CA . LEU A 1 106 ? 5.053 -7.065 -1.031 1.00 95.81 106 LEU A CA 1
ATOM 844 C C . LEU A 1 106 ? 4.339 -8.319 -0.522 1.00 95.81 106 LEU A C 1
ATOM 846 O O . LEU A 1 106 ? 3.350 -8.210 0.207 1.00 95.81 106 LEU A O 1
ATOM 850 N N . GLN A 1 107 ? 4.833 -9.510 -0.869 1.00 96.12 107 GLN A N 1
ATOM 851 C CA . GLN A 1 107 ? 4.286 -10.768 -0.362 1.00 96.12 107 GLN A CA 1
ATOM 852 C C . GLN A 1 107 ? 4.427 -10.851 1.161 1.00 96.12 107 GLN A C 1
ATOM 854 O O . GLN A 1 107 ? 3.447 -11.158 1.847 1.00 96.12 107 GLN A O 1
ATOM 859 N N . ARG A 1 108 ? 5.603 -10.502 1.697 1.00 96.62 108 ARG A N 1
ATOM 860 C CA . ARG A 1 108 ? 5.847 -10.451 3.142 1.00 96.62 108 ARG A CA 1
ATOM 861 C C . ARG A 1 108 ? 4.958 -9.419 3.839 1.00 96.62 108 ARG A C 1
ATOM 863 O O . ARG A 1 108 ? 4.281 -9.743 4.813 1.00 96.62 108 ARG A O 1
ATOM 870 N N . GLY A 1 109 ? 4.881 -8.202 3.305 1.00 96.75 109 GLY A N 1
ATOM 871 C CA . GLY A 1 109 ? 3.999 -7.160 3.833 1.00 96.75 109 GLY A CA 1
ATOM 872 C C . GLY A 1 109 ? 2.532 -7.600 3.846 1.00 96.75 109 GLY A C 1
ATOM 873 O O . GLY A 1 109 ? 1.823 -7.398 4.832 1.00 96.75 109 GLY A O 1
ATOM 874 N N . ARG A 1 110 ? 2.077 -8.298 2.798 1.00 96.06 110 ARG A N 1
ATOM 875 C CA . ARG A 1 110 ? 0.722 -8.865 2.721 1.00 96.06 110 ARG A CA 1
ATOM 876 C C . ARG A 1 110 ? 0.475 -9.926 3.798 1.00 96.06 110 ARG A C 1
ATOM 878 O O . ARG A 1 110 ? -0.616 -9.951 4.372 1.00 96.06 110 ARG A O 1
ATOM 885 N N . THR A 1 111 ? 1.439 -10.804 4.082 1.00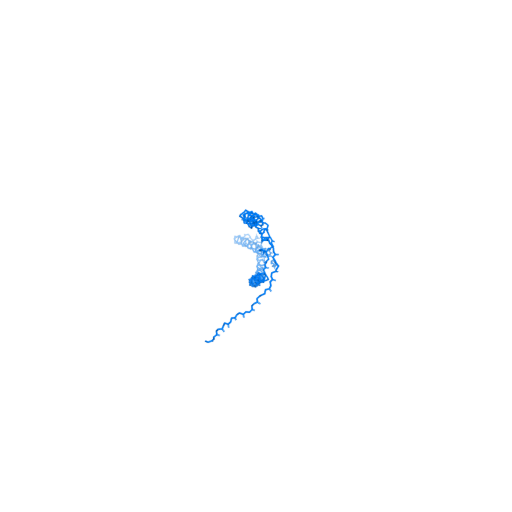 96.38 111 THR A N 1
ATOM 886 C CA . THR A 1 111 ? 1.299 -11.807 5.154 1.00 96.38 111 THR A CA 1
ATOM 887 C C . THR A 1 111 ? 1.287 -11.172 6.541 1.00 96.38 111 THR A C 1
ATOM 889 O O . THR A 1 111 ? 0.474 -11.566 7.384 1.00 96.38 111 THR A O 1
ATOM 892 N N . ASP A 1 112 ? 2.110 -10.147 6.757 1.00 97.00 112 ASP A N 1
ATOM 893 C CA . ASP A 1 112 ? 2.183 -9.418 8.024 1.00 97.00 112 ASP A CA 1
ATOM 894 C C . ASP A 1 112 ? 0.879 -8.647 8.281 1.00 97.00 112 ASP A C 1
ATOM 896 O O . ASP A 1 112 ? 0.276 -8.782 9.347 1.00 97.00 112 ASP A O 1
ATOM 900 N N . LEU A 1 113 ? 0.346 -7.945 7.274 1.00 96.25 113 LEU A N 1
ATOM 901 C CA . LEU A 1 113 ? -0.959 -7.275 7.354 1.00 96.25 113 LEU A CA 1
ATOM 902 C C . LEU A 1 113 ? -2.107 -8.252 7.624 1.00 96.25 113 LEU A C 1
ATOM 904 O O . LEU A 1 113 ? -3.008 -7.966 8.408 1.00 96.25 113 LEU A O 1
ATOM 908 N N . ARG A 1 114 ? -2.073 -9.438 7.013 1.00 96.38 114 ARG A N 1
ATOM 909 C CA . ARG A 1 114 ? -3.100 -10.457 7.246 1.00 96.38 114 ARG A CA 1
ATOM 910 C C . ARG A 1 114 ? -3.045 -11.009 8.670 1.00 96.38 114 ARG A C 1
ATOM 912 O O . ARG A 1 114 ? -4.086 -11.196 9.295 1.00 96.38 114 ARG A O 1
ATOM 919 N N . SER A 1 115 ? -1.850 -11.309 9.178 1.00 96.44 115 SER A N 1
ATOM 920 C CA . SER A 1 115 ? -1.685 -11.852 10.533 1.00 96.44 115 SER A CA 1
ATOM 921 C C . SER A 1 115 ? -2.051 -10.822 11.605 1.00 96.44 115 SER A C 1
ATOM 923 O O . SER A 1 115 ? -2.805 -11.140 12.524 1.00 96.44 115 SER A O 1
ATOM 925 N N . THR A 1 116 ? -1.607 -9.575 11.441 1.00 96.38 116 THR A N 1
ATOM 926 C CA . THR A 1 116 ? -1.969 -8.454 12.321 1.00 96.38 116 THR A CA 1
ATOM 927 C C . THR A 1 116 ? -3.462 -8.148 12.255 1.00 96.38 116 THR A C 1
ATOM 929 O O . THR A 1 116 ? -4.091 -7.995 13.298 1.00 96.38 116 THR A O 1
ATOM 932 N N . GLY A 1 117 ? -4.073 -8.168 11.067 1.00 96.81 117 GLY A N 1
ATOM 933 C CA . GLY A 1 117 ? -5.523 -8.056 10.909 1.00 96.81 117 GLY A CA 1
ATOM 934 C C . GLY A 1 117 ? -6.282 -9.097 11.735 1.00 96.81 117 GLY A C 1
ATOM 935 O O . GLY A 1 117 ? -7.194 -8.744 12.483 1.00 96.81 117 GLY A O 1
ATOM 936 N N . LYS A 1 118 ? -5.867 -10.371 11.681 1.00 96.44 118 LYS A N 1
ATOM 937 C CA . LYS A 1 118 ? -6.481 -11.443 12.486 1.00 96.44 118 LYS A CA 1
ATOM 938 C C . LYS A 1 118 ? -6.328 -11.208 13.987 1.00 96.44 118 LYS A C 1
ATOM 940 O O . LYS A 1 118 ? -7.264 -11.457 14.746 1.00 96.44 118 LYS A O 1
ATOM 945 N N . GLN A 1 119 ? -5.166 -10.722 14.425 1.00 96.81 119 GLN A N 1
ATOM 946 C CA . GLN A 1 119 ? -4.956 -10.357 15.827 1.00 96.81 119 GLN A CA 1
ATOM 947 C C . GLN A 1 119 ? -5.906 -9.231 16.247 1.00 96.81 119 GLN A C 1
ATOM 949 O O . GLN A 1 119 ? -6.558 -9.345 17.282 1.00 96.81 119 GLN A O 1
ATOM 954 N N . ILE A 1 120 ? -6.057 -8.189 15.423 1.00 96.75 120 ILE A N 1
ATOM 955 C CA . ILE A 1 120 ? -6.992 -7.092 15.695 1.00 96.75 120 ILE A CA 1
ATOM 956 C C . ILE A 1 120 ? -8.431 -7.615 15.764 1.00 96.75 120 ILE A C 1
ATOM 958 O O . ILE A 1 120 ? -9.149 -7.281 16.700 1.00 96.75 120 ILE A O 1
ATOM 962 N N . GLN A 1 121 ? -8.847 -8.485 14.842 1.00 96.44 121 GLN A N 1
ATOM 963 C CA . GLN A 1 121 ? -10.185 -9.085 14.853 1.00 96.44 121 GLN A CA 1
ATOM 964 C C . GLN A 1 121 ? -10.445 -9.916 16.123 1.00 96.44 121 GLN A C 1
ATOM 966 O O . GLN A 1 121 ? -11.534 -9.864 16.705 1.00 96.44 121 GLN A O 1
ATOM 971 N N . SER A 1 122 ? -9.433 -10.651 16.593 1.00 96.88 122 SER A N 1
ATOM 972 C CA . SER A 1 122 ? -9.491 -11.360 17.874 1.00 96.88 122 SER A CA 1
ATOM 973 C C . SER A 1 122 ? -9.668 -10.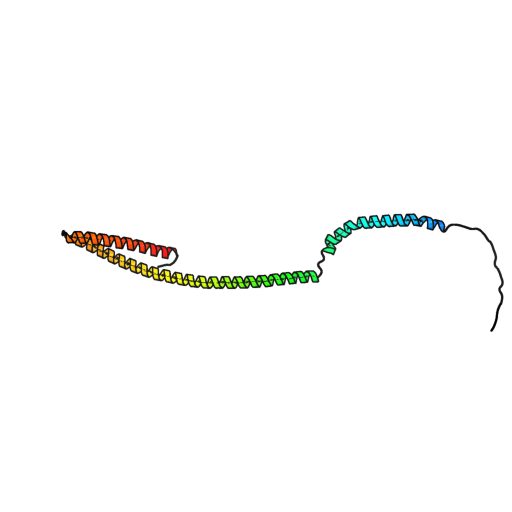385 19.042 1.00 96.88 122 SER A C 1
ATOM 975 O O . SER A 1 122 ? -10.509 -10.613 19.914 1.00 96.88 122 SER A O 1
ATOM 977 N N . VAL A 1 123 ? -8.923 -9.275 19.050 1.00 97.44 123 VAL A N 1
ATOM 978 C CA . VAL A 1 123 ? -9.051 -8.234 20.079 1.00 97.44 123 VAL A CA 1
ATOM 979 C C . VAL A 1 123 ? -10.436 -7.584 20.032 1.00 97.44 123 VAL A C 1
ATOM 981 O O . VAL A 1 123 ? -11.079 -7.497 21.074 1.00 97.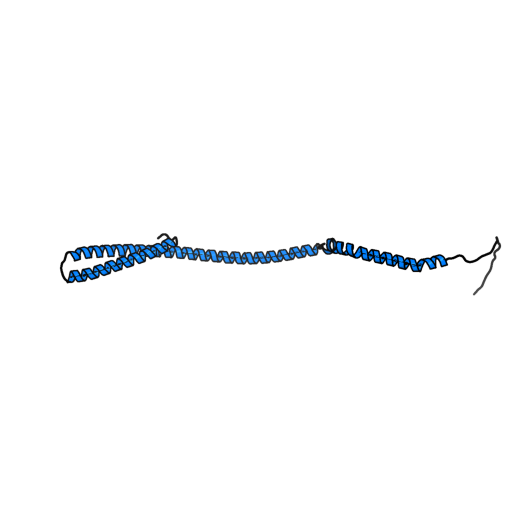44 123 VAL A O 1
ATOM 984 N N . ILE A 1 124 ? -10.956 -7.232 18.853 1.00 97.50 124 ILE A N 1
ATOM 985 C CA . ILE A 1 124 ? -12.327 -6.717 18.674 1.00 97.50 124 ILE A CA 1
ATOM 986 C C . ILE A 1 124 ? -13.349 -7.680 19.288 1.00 97.50 124 ILE A C 1
ATOM 988 O O . ILE A 1 124 ? -14.213 -7.259 20.054 1.00 97.50 124 ILE A O 1
ATOM 992 N N . SER A 1 125 ? -13.215 -8.981 19.017 1.00 97.69 125 SER A N 1
ATOM 993 C CA . SER A 1 125 ? -14.108 -10.009 19.567 1.00 97.69 125 SER A CA 1
ATOM 994 C C . SER A 1 125 ? -14.031 -10.089 21.096 1.00 97.69 125 SER A C 1
ATOM 996 O O . SER A 1 125 ? -15.044 -10.308 21.762 1.00 97.69 125 SER A O 1
ATOM 998 N N . SER A 1 126 ? -12.837 -9.908 21.671 1.00 97.75 126 SER A N 1
ATOM 999 C CA . SER A 1 126 ? -12.648 -9.870 23.126 1.00 97.75 126 SER A CA 1
ATOM 1000 C C . SER A 1 126 ? -13.238 -8.607 23.765 1.00 97.75 126 SER A C 1
ATOM 1002 O O . SER A 1 126 ? -13.930 -8.713 24.776 1.00 97.75 126 SER A O 1
ATOM 1004 N N . ILE A 1 127 ? -13.060 -7.441 23.134 1.00 97.69 127 ILE A N 1
ATOM 1005 C CA . ILE A 1 127 ? -13.628 -6.161 23.577 1.00 97.69 127 ILE A CA 1
ATOM 1006 C C . ILE A 1 127 ? -15.152 -6.215 23.518 1.00 97.69 127 ILE A C 1
ATOM 1008 O O . ILE A 1 127 ? -15.805 -5.825 24.477 1.00 97.69 127 ILE A O 1
ATOM 1012 N N . TYR A 1 128 ? -15.723 -6.775 22.450 1.00 96.88 128 TYR A N 1
ATOM 1013 C CA . TYR A 1 128 ? -17.168 -6.961 22.327 1.00 96.88 128 TYR A CA 1
ATOM 1014 C C . TYR A 1 128 ? -17.746 -7.785 23.489 1.00 96.88 128 TYR A C 1
ATOM 1016 O O . TYR A 1 128 ? -18.765 -7.420 24.076 1.00 96.88 128 TYR A O 1
ATOM 1024 N N . LYS A 1 129 ? -17.071 -8.877 23.879 1.00 97.38 129 LYS A N 1
ATOM 1025 C CA . LYS A 1 129 ? -17.472 -9.668 25.053 1.00 97.38 129 LYS A CA 1
ATOM 1026 C C . LYS A 1 129 ? -17.372 -8.845 26.339 1.00 97.38 129 LYS A C 1
ATOM 1028 O O . LYS A 1 129 ? -18.330 -8.838 27.108 1.00 97.38 129 LYS A O 1
ATOM 1033 N N . ALA A 1 130 ? -16.270 -8.125 26.551 1.00 97.00 130 ALA A N 1
ATOM 1034 C CA . ALA A 1 130 ? -16.088 -7.266 27.723 1.00 97.00 130 ALA A CA 1
ATOM 1035 C C . ALA A 1 130 ? -17.172 -6.173 27.816 1.00 97.00 130 ALA A C 1
ATOM 1037 O O . ALA A 1 130 ? -17.791 -5.992 28.864 1.00 97.00 130 ALA A O 1
ATOM 1038 N N . GLU A 1 131 ? -17.486 -5.517 26.701 1.00 95.56 131 GLU A N 1
ATOM 1039 C CA . GLU A 1 131 ? -18.558 -4.525 26.594 1.00 95.56 131 GLU A CA 1
ATOM 1040 C C . GLU A 1 131 ? -19.925 -5.134 26.927 1.00 95.56 131 GLU A C 1
ATOM 1042 O O . GLU A 1 131 ? -20.675 -4.563 27.717 1.00 95.56 131 GLU A O 1
ATOM 1047 N N . SER A 1 132 ? -20.226 -6.334 26.416 1.00 95.81 132 SER A N 1
ATOM 1048 C CA . SER A 1 132 ? -21.473 -7.037 26.746 1.00 95.81 132 SER A CA 1
ATOM 1049 C C . SER A 1 132 ? -21.578 -7.376 28.239 1.00 95.81 132 SER A C 1
ATOM 1051 O O . SER A 1 132 ? -22.647 -7.237 28.835 1.00 95.81 132 SER A O 1
ATOM 1053 N N . THR A 1 133 ? -20.463 -7.752 28.879 1.00 96.75 133 THR A N 1
ATOM 1054 C CA . THR A 1 133 ? -20.439 -8.009 30.325 1.00 96.75 133 THR A CA 1
ATOM 1055 C C . THR A 1 133 ? -20.600 -6.730 31.140 1.00 96.75 133 THR A C 1
ATOM 1057 O O . THR A 1 133 ? -21.324 -6.743 32.134 1.00 96.75 133 THR A O 1
ATOM 1060 N N . ALA A 1 134 ? -20.003 -5.617 30.701 1.00 96.00 134 ALA A N 1
ATOM 1061 C CA . ALA A 1 134 ? -20.164 -4.312 31.336 1.00 96.00 134 ALA A CA 1
ATOM 1062 C C . ALA A 1 134 ? -21.614 -3.812 31.228 1.00 96.00 134 ALA A C 1
ATOM 1064 O O . ALA A 1 134 ? -22.178 -3.343 32.215 1.00 96.00 134 ALA A O 1
ATOM 1065 N N . ALA A 1 135 ? -22.257 -3.994 30.070 1.00 94.06 135 ALA A N 1
ATOM 1066 C CA . ALA A 1 135 ? -23.673 -3.683 29.883 1.00 94.06 135 ALA A CA 1
ATOM 1067 C C . ALA A 1 135 ? -24.571 -4.524 30.810 1.00 94.06 135 ALA A C 1
ATOM 1069 O O . ALA A 1 135 ? -25.407 -3.978 31.529 1.00 94.06 135 ALA A O 1
ATOM 1070 N N . GLY A 1 136 ? -24.337 -5.838 30.890 1.00 95.44 136 GLY A N 1
ATOM 1071 C CA . GLY A 1 136 ? -25.077 -6.704 31.813 1.00 95.44 136 GLY A CA 1
ATOM 1072 C C . GLY A 1 136 ? -24.849 -6.359 33.293 1.00 95.44 136 GLY A C 1
ATOM 1073 O O . GLY A 1 136 ? -25.763 -6.488 34.110 1.00 95.44 136 GLY A O 1
ATOM 1074 N N . LEU A 1 137 ? -23.648 -5.897 33.660 1.00 95.44 137 LEU A N 1
ATOM 1075 C CA . LEU A 1 137 ? -23.341 -5.412 35.009 1.00 95.44 137 LEU A CA 1
ATOM 1076 C C . LEU A 1 137 ? -24.083 -4.102 35.318 1.00 95.44 137 LEU A C 1
ATOM 1078 O O . LEU A 1 137 ? -24.646 -3.969 36.406 1.00 95.44 137 LEU A O 1
ATOM 1082 N N . MET A 1 138 ? -24.139 -3.168 34.363 1.00 94.50 138 MET A N 1
ATOM 1083 C CA . 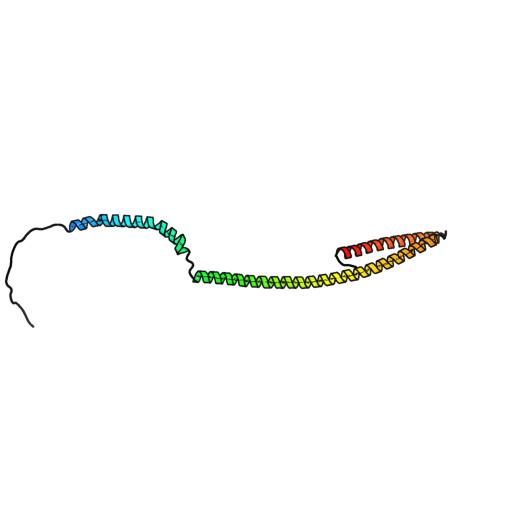MET A 1 138 ? -24.917 -1.928 34.474 1.00 94.50 138 MET A CA 1
ATOM 1084 C C . MET A 1 138 ? -26.393 -2.203 34.750 1.00 94.50 138 MET A C 1
ATOM 1086 O O . MET A 1 138 ? -26.968 -1.598 35.659 1.00 94.50 138 MET A O 1
ATOM 1090 N N . ASP A 1 139 ? -26.990 -3.147 34.020 1.00 94.12 139 ASP A N 1
ATOM 1091 C CA . ASP A 1 139 ? -28.393 -3.525 34.201 1.00 94.12 139 ASP A CA 1
ATOM 1092 C C . ASP A 1 139 ? -28.663 -4.064 35.611 1.00 94.12 139 ASP A C 1
ATOM 1094 O O . ASP A 1 139 ? -29.663 -3.708 36.237 1.00 94.12 139 ASP A O 1
ATOM 1098 N N . ARG A 1 140 ? -27.737 -4.858 36.166 1.00 94.31 140 ARG A N 1
ATOM 1099 C CA . ARG A 1 140 ? -27.828 -5.355 37.550 1.00 94.31 140 ARG A CA 1
ATOM 1100 C C . ARG A 1 140 ? -27.684 -4.233 38.572 1.00 94.31 140 ARG A C 1
ATOM 1102 O O . ARG A 1 140 ? -28.485 -4.141 39.501 1.00 94.31 140 ARG A O 1
ATOM 1109 N N . LEU A 1 141 ? -26.685 -3.364 38.404 1.00 93.75 141 LEU A N 1
ATOM 1110 C CA . LEU A 1 141 ? -26.449 -2.244 39.315 1.00 93.75 141 LEU A CA 1
ATOM 1111 C C . LEU A 1 141 ? -27.619 -1.262 39.324 1.00 93.75 141 LEU A C 1
ATOM 1113 O O . LEU A 1 141 ? -27.875 -0.651 40.359 1.00 93.75 141 LEU A O 1
ATOM 1117 N N . ARG A 1 142 ? -28.350 -1.131 38.209 1.00 92.50 142 ARG A N 1
ATOM 1118 C CA . ARG A 1 142 ? -29.534 -0.272 38.084 1.00 92.50 142 ARG A CA 1
ATOM 1119 C C . ARG A 1 142 ? -30.655 -0.634 39.065 1.00 92.50 142 ARG A C 1
ATOM 1121 O O . ARG A 1 142 ? -31.381 0.262 39.491 1.00 92.50 142 ARG A O 1
ATOM 1128 N N . ILE A 1 143 ? -30.767 -1.908 39.441 1.00 93.94 143 ILE A N 1
ATOM 1129 C CA . ILE A 1 143 ? -31.824 -2.430 40.323 1.00 93.94 143 ILE A CA 1
ATOM 1130 C C . ILE A 1 143 ? -31.571 -2.061 41.792 1.00 93.94 143 ILE A C 1
ATOM 1132 O O . ILE A 1 143 ? -32.516 -1.864 42.548 1.00 93.94 143 ILE A O 1
ATOM 1136 N N . ILE A 1 144 ? -30.308 -1.945 42.205 1.00 92.50 144 ILE A N 1
ATOM 1137 C CA . ILE A 1 144 ? -29.929 -1.710 43.604 1.00 92.50 144 ILE A CA 1
ATOM 1138 C C . ILE A 1 144 ? -29.869 -0.198 43.863 1.00 92.50 144 ILE A C 1
ATOM 1140 O O . ILE A 1 144 ? -29.036 0.458 43.249 1.00 92.50 144 ILE A O 1
ATOM 1144 N N . PRO A 1 145 ? -30.685 0.399 44.751 1.00 85.56 145 PRO A N 1
ATOM 1145 C CA . PRO A 1 145 ? -30.675 1.843 44.992 1.00 85.56 145 PRO A CA 1
ATOM 1146 C C . PRO A 1 145 ? -29.740 2.223 46.158 1.00 85.56 145 PRO A C 1
ATOM 1148 O O . PRO A 1 145 ? -30.189 2.721 47.186 1.00 85.56 145 PRO A O 1
ATOM 1151 N N . THR A 1 146 ? -28.430 1.981 46.032 1.00 94.88 146 THR A N 1
ATOM 1152 C CA . THR A 1 146 ? -27.431 2.357 47.061 1.00 94.88 146 THR A CA 1
ATOM 1153 C C . THR A 1 146 ? -26.416 3.368 46.530 1.00 94.88 146 THR A C 1
ATOM 1155 O O . THR A 1 146 ? -26.116 3.385 45.338 1.00 94.88 146 THR A O 1
ATOM 1158 N N . ARG A 1 147 ? -25.820 4.195 47.401 1.00 92.44 147 ARG A N 1
ATOM 1159 C CA . ARG A 1 147 ? -24.797 5.178 46.987 1.00 92.44 147 ARG A CA 1
ATOM 1160 C C . ARG A 1 147 ? -23.607 4.524 46.273 1.00 92.44 147 ARG A C 1
ATOM 1162 O O . ARG A 1 147 ? -23.233 4.969 45.197 1.00 92.44 147 ARG A O 1
ATOM 1169 N N . GLN A 1 148 ? -23.078 3.433 46.826 1.00 92.69 148 GLN A N 1
ATOM 1170 C CA . GLN A 1 148 ? -21.974 2.682 46.214 1.00 92.69 148 GLN A CA 1
ATOM 1171 C C . GLN A 1 148 ? -22.351 2.131 44.834 1.00 92.69 148 GLN A C 1
ATOM 1173 O O . GLN A 1 148 ? -21.544 2.166 43.913 1.00 92.69 148 GLN A O 1
ATOM 1178 N N . SER A 1 149 ? -23.595 1.671 44.652 1.00 92.62 149 SER A N 1
ATOM 1179 C CA . SER A 1 149 ? -24.049 1.219 43.334 1.00 92.62 149 SER A 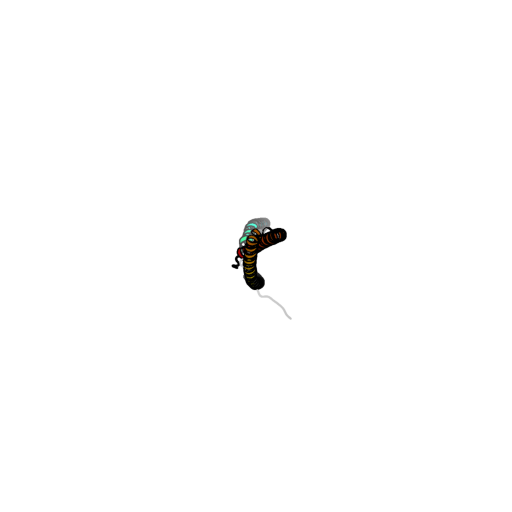CA 1
ATOM 1180 C C . SER A 1 149 ? -24.101 2.355 42.313 1.00 92.62 149 SER A C 1
ATOM 1182 O O . SER A 1 149 ? -23.836 2.111 41.144 1.00 92.62 149 SER A O 1
ATOM 1184 N N . LEU A 1 150 ? -24.408 3.591 42.726 1.00 92.75 150 LEU A N 1
ATOM 1185 C CA . LEU A 1 150 ? -24.408 4.750 41.829 1.00 92.75 150 LEU A CA 1
ATOM 1186 C C . LEU A 1 150 ? -22.990 5.118 41.387 1.00 92.75 150 LEU A C 1
ATOM 1188 O O . LEU A 1 150 ? -22.781 5.386 40.207 1.00 92.75 150 LEU A O 1
ATOM 1192 N N . GLU A 1 151 ? -22.030 5.085 42.312 1.00 93.81 151 GLU A N 1
ATOM 1193 C CA . GLU A 1 151 ? -20.610 5.309 42.011 1.00 93.81 151 GLU A CA 1
ATOM 1194 C C . GLU A 1 151 ? -20.095 4.241 41.027 1.00 93.81 151 GLU A C 1
ATOM 1196 O O . GLU A 1 151 ? -19.568 4.585 39.969 1.00 93.81 151 GLU A O 1
ATOM 1201 N N . LEU A 1 152 ? -20.380 2.957 41.284 1.00 95.81 152 LEU A N 1
ATOM 1202 C CA . LEU A 1 152 ? -20.029 1.863 40.369 1.00 95.81 152 LEU A CA 1
ATOM 1203 C C . LEU A 1 152 ? -20.729 1.974 39.007 1.00 95.81 152 LEU A C 1
ATOM 1205 O O . LEU A 1 152 ? -20.131 1.651 37.987 1.00 95.81 152 LEU A O 1
ATOM 1209 N N . ARG A 1 153 ? -21.983 2.446 38.941 1.00 94.31 153 ARG A N 1
ATOM 1210 C CA . ARG A 1 153 ? -22.663 2.678 37.651 1.00 94.31 153 ARG A CA 1
ATOM 1211 C C . ARG A 1 153 ? -21.932 3.715 36.809 1.00 94.31 153 ARG A C 1
ATOM 1213 O O . ARG A 1 153 ? -21.844 3.540 35.600 1.00 94.31 153 ARG A O 1
ATOM 1220 N N . ALA A 1 154 ? -21.448 4.796 37.419 1.00 94.38 154 ALA A N 1
ATOM 1221 C CA . ALA A 1 154 ? -20.715 5.823 36.686 1.00 94.38 154 ALA A CA 1
ATOM 1222 C C . ALA A 1 154 ? -19.414 5.254 36.097 1.00 94.38 154 ALA A C 1
ATOM 1224 O O . ALA A 1 154 ? -19.130 5.474 34.922 1.00 94.38 154 ALA A O 1
ATOM 1225 N N . GLU A 1 155 ? -18.685 4.459 36.881 1.00 95.62 155 GLU A N 1
ATOM 1226 C CA . GLU A 1 155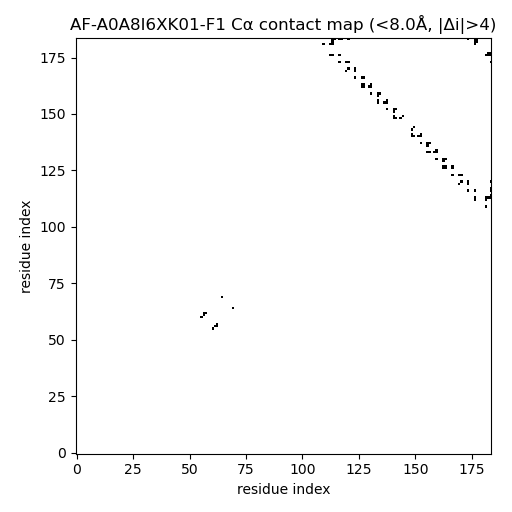 ? -17.435 3.821 36.456 1.00 95.62 155 GLU A CA 1
ATOM 1227 C C . GLU A 1 155 ? -17.648 2.753 35.372 1.00 95.62 155 GLU A C 1
ATOM 1229 O O . GLU A 1 155 ? -16.939 2.712 34.366 1.00 95.62 155 GLU A O 1
ATOM 1234 N N . VAL A 1 156 ? -18.662 1.898 35.519 1.00 96.31 156 VAL A N 1
ATOM 1235 C CA . VAL A 1 156 ? -18.962 0.877 34.505 1.00 96.31 156 VAL A CA 1
ATOM 1236 C C . VAL A 1 156 ? -19.493 1.532 33.226 1.00 96.31 156 VAL A C 1
ATOM 1238 O O . VAL A 1 156 ? -19.165 1.078 32.130 1.00 96.31 156 VAL A O 1
ATOM 1241 N N . ALA A 1 157 ? -20.257 2.626 33.330 1.00 94.88 157 ALA A N 1
ATOM 1242 C CA . ALA A 1 157 ? -20.691 3.399 32.170 1.00 94.88 157 ALA A CA 1
ATOM 1243 C C . ALA A 1 157 ? -19.509 4.028 31.422 1.00 94.88 157 ALA A C 1
ATOM 1245 O O . ALA A 1 157 ? -19.462 3.934 30.193 1.00 94.88 157 ALA A O 1
ATOM 1246 N N . SER A 1 158 ? -18.546 4.626 32.136 1.00 95.88 158 SER A N 1
ATOM 1247 C CA . SER A 1 158 ? -17.345 5.173 31.498 1.00 95.88 158 SER A CA 1
ATOM 1248 C C . SER A 1 158 ? -16.536 4.064 30.829 1.00 95.88 158 SER A C 1
ATOM 1250 O O . SER A 1 158 ? -16.237 4.170 29.643 1.00 95.88 158 SER A O 1
ATOM 1252 N N . MET A 1 159 ? -16.313 2.941 31.519 1.00 95.50 159 MET A N 1
ATOM 1253 C CA . MET A 1 159 ? -15.587 1.793 30.969 1.00 95.50 159 MET A CA 1
ATOM 1254 C C . MET A 1 159 ? -16.268 1.208 29.724 1.00 95.50 159 MET A C 1
ATOM 1256 O O . MET A 1 159 ? -15.603 0.922 28.731 1.00 95.50 159 MET A O 1
ATOM 1260 N N . ALA A 1 160 ? -17.597 1.064 29.731 1.00 95.25 160 ALA A N 1
ATOM 1261 C CA . ALA A 1 160 ? -18.345 0.598 28.565 1.00 95.25 160 ALA A CA 1
ATOM 1262 C C . ALA A 1 160 ? -18.229 1.576 27.383 1.00 95.25 160 ALA A C 1
ATOM 1264 O O . ALA A 1 160 ? -18.084 1.145 26.237 1.00 95.25 160 ALA A O 1
ATOM 1265 N N . SER A 1 161 ? -18.260 2.886 27.652 1.00 95.56 161 SER A N 1
ATOM 1266 C CA . SER A 1 161 ? -18.074 3.906 26.616 1.00 95.56 161 SER A CA 1
ATOM 1267 C C . SER A 1 161 ? -16.664 3.873 26.016 1.00 95.56 161 SER A C 1
ATOM 1269 O O . SER A 1 161 ? -16.522 3.926 24.792 1.00 95.56 161 SER A O 1
ATOM 1271 N N . ASP A 1 162 ? -15.639 3.675 26.847 1.00 96.44 162 ASP A N 1
ATOM 1272 C CA . ASP A 1 162 ? -14.247 3.563 26.414 1.00 96.44 162 ASP A CA 1
ATOM 1273 C C . ASP A 1 162 ? -14.025 2.310 25.565 1.00 96.44 162 ASP A C 1
ATOM 1275 O O . ASP A 1 162 ? -13.448 2.396 24.480 1.00 96.44 162 ASP A O 1
ATOM 1279 N N . LEU A 1 163 ? -14.545 1.157 26.000 1.00 96.81 163 LEU A N 1
ATOM 1280 C CA . LEU A 1 163 ? -14.476 -0.096 25.240 1.00 96.81 163 LEU A CA 1
ATOM 1281 C C . LEU A 1 163 ? -15.151 0.036 23.871 1.00 96.81 163 LEU A C 1
ATOM 1283 O O . LEU A 1 163 ? -14.596 -0.409 22.866 1.00 96.81 163 LEU A O 1
ATOM 1287 N N . LYS A 1 164 ? -16.309 0.703 23.805 1.00 96.31 164 LYS A N 1
ATOM 1288 C CA . LYS A 1 164 ? -17.014 0.959 22.544 1.00 96.31 164 LYS A CA 1
ATOM 1289 C C . LYS A 1 164 ? -16.194 1.844 21.602 1.00 96.31 164 LYS A C 1
ATOM 1291 O O . LYS A 1 164 ? -16.084 1.534 20.414 1.00 96.31 164 LYS A O 1
ATOM 1296 N N . ASN A 1 165 ? -15.589 2.913 22.124 1.00 96.50 165 ASN A N 1
ATOM 1297 C CA . ASN A 1 165 ? -14.713 3.793 21.349 1.00 96.50 165 ASN A CA 1
ATOM 1298 C C . ASN A 1 165 ? -13.478 3.036 20.836 1.00 96.50 165 ASN A C 1
ATOM 1300 O O . ASN A 1 165 ? -13.143 3.119 19.654 1.00 96.50 165 ASN A O 1
ATOM 1304 N N . GLN A 1 166 ? -12.832 2.240 21.694 1.00 96.81 166 GLN A N 1
ATOM 1305 C CA . GLN A 1 166 ? -11.695 1.399 21.313 1.00 96.81 166 GLN A CA 1
ATOM 1306 C C . GLN A 1 166 ? -12.070 0.386 20.230 1.00 96.81 166 GLN A C 1
ATOM 1308 O O . GLN A 1 166 ? -11.326 0.225 19.262 1.00 96.81 166 GLN A O 1
ATOM 1313 N N . ARG A 1 167 ? -13.234 -0.265 20.354 1.00 96.62 167 ARG A N 1
ATOM 1314 C CA . ARG A 1 167 ? -13.737 -1.208 19.351 1.00 96.62 167 ARG A CA 1
ATOM 1315 C C . ARG A 1 167 ? -13.870 -0.538 17.989 1.00 96.62 167 ARG A C 1
ATOM 1317 O O . ARG A 1 167 ? -13.358 -1.071 17.010 1.00 96.62 167 ARG A O 1
ATOM 1324 N N . HIS A 1 168 ? -14.477 0.647 17.943 1.00 96.81 168 HIS A N 1
ATOM 1325 C CA . HIS A 1 168 ? -14.666 1.390 16.699 1.00 96.81 168 HIS A CA 1
ATOM 1326 C C . HIS A 1 168 ? -13.332 1.753 16.028 1.00 96.81 168 HIS A C 1
ATOM 1328 O O . HIS A 1 168 ? -13.152 1.527 14.833 1.00 96.81 168 HIS A O 1
ATOM 1334 N N . VAL A 1 169 ? -12.349 2.216 16.807 1.00 97.56 169 VAL A N 1
ATOM 1335 C CA . VAL A 1 169 ? -10.999 2.515 16.296 1.00 97.56 169 VAL A CA 1
ATOM 1336 C C . VAL A 1 169 ? -10.321 1.268 15.719 1.00 97.56 169 VAL A C 1
ATOM 1338 O O . VAL A 1 169 ? -9.628 1.346 14.703 1.00 97.56 169 VAL A O 1
ATOM 1341 N N . LEU A 1 170 ? -10.489 0.104 16.349 1.00 97.00 170 LEU A N 1
ATOM 1342 C CA . LEU A 1 170 ? -9.932 -1.147 15.831 1.00 97.00 170 LEU A CA 1
ATOM 1343 C C . LEU A 1 170 ? -10.667 -1.635 14.576 1.00 97.00 170 LEU A C 1
ATOM 1345 O O . LEU A 1 170 ? -10.010 -2.110 13.650 1.00 97.00 170 LEU A O 1
ATOM 1349 N N . GLU A 1 171 ? -11.991 -1.487 14.512 1.00 96.50 171 GLU A N 1
ATOM 1350 C CA . GLU A 1 171 ? -12.794 -1.778 13.317 1.00 96.50 171 GLU A CA 1
ATOM 1351 C C . GLU A 1 171 ? -12.333 -0.926 12.123 1.00 96.50 171 GLU A C 1
ATOM 1353 O O . GLU A 1 171 ? -12.100 -1.464 11.041 1.00 96.50 171 GLU A O 1
ATOM 1358 N N . GLU A 1 172 ? -12.081 0.373 12.322 1.00 96.62 172 GLU A N 1
ATOM 1359 C CA . GLU A 1 172 ? -11.502 1.233 11.280 1.00 96.62 172 GLU A CA 1
ATOM 1360 C C . GLU A 1 172 ? -10.139 0.729 10.796 1.00 96.62 172 GLU A C 1
ATOM 1362 O O . GLU A 1 172 ? -9.861 0.737 9.596 1.00 96.62 172 GLU A O 1
ATOM 1367 N N . ARG A 1 173 ? -9.273 0.270 11.708 1.00 95.19 173 ARG A N 1
ATOM 1368 C CA . ARG A 1 173 ? -7.962 -0.280 11.329 1.00 95.19 173 ARG A CA 1
ATOM 1369 C C . ARG A 1 173 ? -8.103 -1.546 10.484 1.00 95.19 173 ARG A C 1
ATOM 1371 O O . ARG A 1 173 ? -7.368 -1.694 9.511 1.00 95.19 173 ARG A O 1
ATOM 1378 N N . VAL A 1 174 ? -9.046 -2.431 10.809 1.00 96.06 174 VAL A N 1
ATOM 1379 C CA . VAL A 1 174 ? -9.335 -3.635 10.004 1.00 96.06 174 VAL A CA 1
ATOM 1380 C C . VAL A 1 174 ? -9.898 -3.265 8.631 1.00 96.06 174 VAL A C 1
ATOM 1382 O O . VAL A 1 174 ? -9.504 -3.865 7.626 1.00 96.06 174 VAL A O 1
ATOM 1385 N N . ASN A 1 175 ? -10.754 -2.245 8.561 1.00 95.31 175 ASN A N 1
ATOM 1386 C CA . ASN A 1 175 ? -11.281 -1.743 7.292 1.00 95.31 175 ASN A CA 1
ATOM 1387 C C . ASN A 1 175 ? -10.157 -1.205 6.399 1.00 95.31 175 ASN A C 1
ATOM 1389 O O . ASN A 1 175 ? -10.074 -1.606 5.242 1.00 95.31 175 ASN A O 1
ATOM 1393 N N . ARG A 1 176 ? -9.216 -0.424 6.947 1.00 95.38 176 ARG A N 1
ATOM 1394 C CA . ARG A 1 176 ? -8.033 0.046 6.200 1.00 95.38 176 ARG A CA 1
ATOM 1395 C C . ARG A 1 176 ? -7.171 -1.108 5.679 1.00 95.38 176 ARG A C 1
ATOM 1397 O O . ARG A 1 176 ? -6.709 -1.064 4.545 1.00 95.38 176 ARG A O 1
ATOM 1404 N N . ILE A 1 177 ? -6.973 -2.174 6.464 1.00 94.56 177 ILE A N 1
ATOM 1405 C CA . ILE A 1 177 ? -6.261 -3.379 5.987 1.00 94.56 177 ILE A CA 1
ATOM 1406 C C . ILE A 1 177 ? -7.010 -4.017 4.802 1.00 94.56 177 ILE A C 1
ATOM 1408 O O . ILE A 1 177 ? -6.387 -4.435 3.823 1.00 94.56 177 ILE A O 1
ATOM 1412 N N . SER A 1 178 ? -8.342 -4.041 4.863 1.00 92.19 178 SER A N 1
ATOM 1413 C CA . SER A 1 178 ? -9.196 -4.577 3.797 1.00 92.19 178 SER A CA 1
ATOM 1414 C C . SER A 1 178 ? -9.181 -3.714 2.529 1.00 92.19 178 SER A C 1
ATOM 1416 O O . SER A 1 178 ? -9.166 -4.264 1.427 1.00 92.19 178 SER A O 1
ATOM 1418 N N . GLU A 1 179 ? -9.112 -2.386 2.665 1.00 94.19 179 GLU A N 1
ATOM 1419 C CA . GLU A 1 179 ? -8.965 -1.430 1.554 1.00 94.19 179 GLU A CA 1
ATOM 1420 C C . GLU A 1 179 ? -7.674 -1.660 0.756 1.00 94.19 179 GLU A C 1
ATOM 1422 O O . GLU A 1 179 ? -7.678 -1.546 -0.468 1.00 94.19 179 GLU A O 1
ATOM 1427 N N . TYR A 1 180 ? -6.591 -2.097 1.411 1.00 92.12 180 TYR A N 1
ATOM 1428 C CA . TYR A 1 180 ? -5.356 -2.520 0.735 1.00 92.12 180 TYR A CA 1
ATOM 1429 C C . TYR A 1 180 ? -5.472 -3.878 0.009 1.00 92.12 180 TYR A C 1
ATOM 1431 O O . TYR A 1 180 ? -4.475 -4.434 -0.457 1.00 92.12 180 TYR A O 1
ATOM 1439 N N . GLY A 1 181 ? -6.672 -4.458 -0.094 1.00 90.31 181 GLY A N 1
ATOM 1440 C CA . GLY A 1 181 ? -6.913 -5.732 -0.776 1.00 90.31 181 GLY A CA 1
ATOM 1441 C C . GLY A 1 181 ? -6.423 -6.956 0.007 1.00 90.31 181 GLY A C 1
ATOM 1442 O O . GLY A 1 181 ? -6.238 -8.042 -0.568 1.00 90.31 181 GLY A O 1
ATOM 1443 N N . VAL A 1 182 ? -6.189 -6.799 1.314 1.00 91.62 182 VAL A N 1
ATOM 1444 C CA . VAL A 1 182 ? -5.829 -7.886 2.228 1.00 91.62 182 VAL A CA 1
ATOM 1445 C C . VAL A 1 182 ? -7.086 -8.349 2.954 1.00 91.62 182 VAL A C 1
ATOM 1447 O O . VAL A 1 182 ? -7.656 -7.630 3.761 1.00 91.62 182 VAL A O 1
ATOM 1450 N N . ARG A 1 183 ? -7.523 -9.580 2.673 1.00 86.75 183 ARG A N 1
ATOM 1451 C CA . ARG A 1 183 ? -8.658 -10.186 3.379 1.00 86.75 183 ARG A CA 1
ATOM 1452 C C . ARG A 1 183 ? -8.207 -10.644 4.762 1.00 86.75 183 ARG A C 1
ATOM 1454 O O . ARG A 1 183 ? -7.362 -11.545 4.857 1.00 86.75 183 ARG A O 1
ATOM 1461 N N . VAL A 1 184 ? -8.768 -10.006 5.780 1.00 82.94 184 VAL A N 1
ATOM 1462 C CA . VAL A 1 184 ? -8.590 -10.338 7.196 1.00 82.94 184 VAL A CA 1
ATOM 1463 C C . VAL A 1 184 ? -9.580 -11.418 7.599 1.00 82.94 184 VAL A C 1
ATOM 1465 O O . VAL A 1 184 ? -10.781 -11.246 7.296 1.00 82.94 184 VAL A O 1
#

Radius of gyration: 61.55 Å; Cα contacts (8 Å, |Δi|>4): 58; chains: 1; bounding box: 130×47×168 Å

Organism: Hordeum vulgare subsp. vulgare (NCBI:txid112509)